Protein AF-A0AAV4MLT8-F1 (afdb_monomer_lite)

Sequence (215 aa):
MECMDSMKSAIKLEQLGEPMSEGTVEEHRIDLCRCLYKLHFQLLLLLESYVKLLSLLTVRVQQMHIVDLSQDITSVKNEVIRAVEDTESDRLSPSEQPDVSSLSQQEAETILLELVNTRKWGKAIRHLHCYRAMFPGSIFGNSEEDDIDVILGIFAKHLCENRTGYFMMSQEEHDIANICRQLMDISLQLSSVLHNLEHSQQERSHDSSFRRSEC

pLDDT: mean 80.22, std 13.41, range [39.69, 95.69]

Foldseek 3Di:
DVLVVVLVVVVVCVVVVNDDDPVVNVVSVVVVVVVVVVVVVVVVVVVVVVVVVVVVVVVVLVVLVADECQVVLLVLLVLLVVLLVVLVVCVVDPDDQDPPPPDDPVRLLVVLLVCLVVSVNNVSLSSLVVSCVVDPPDLSDHDSVCNSVSSSVSVVCVVPVPDDRYDYDNDDPPPVVVVVVVVVVVVVVVVVVVVVVVVVVVVVSVVVVVVVVVD

InterPro domains:
  IPR045842 Protein furry, C-terminal [PF19421] (21-197)

Secondary structure (DSSP, 8-state):
-HHHHHHHHHHHHHHTT----HHHHHHHHHHHHHHHHHHHHHHHHHHHHHHHHHHHHHHHHHHTT-EE-HHHHHHHHHHHHHHHHHHHHHTTS-------TT--HHHHHHHHHHHHHTT-HHHHHHHHHHHHHHSTTSTT-SSGGGHHHHHHHHHHHHHHSS-S-EE--------HHHHHHHHHHHHHHHHHHHHHHHHHHHHHHHHHHHHHTT-

Organism: Caerostris extrusa (NCBI:txid172846)

Radius of gyration: 32.82 Å; chains: 1; bounding box: 76×53×80 Å

Structure (mmCIF, N/CA/C/O backbone):
data_AF-A0AAV4MLT8-F1
#
_entry.id   AF-A0AAV4MLT8-F1
#
loop_
_atom_site.group_PDB
_atom_site.id
_atom_site.type_symbol
_atom_site.label_atom_id
_atom_site.label_alt_id
_atom_site.label_comp_id
_atom_site.label_asym_id
_atom_site.label_entity_id
_atom_site.label_seq_id
_atom_site.pdbx_PDB_ins_code
_atom_site.Cartn_x
_atom_site.Cartn_y
_atom_site.Cartn_z
_atom_site.occupancy
_atom_site.B_iso_or_equiv
_atom_site.auth_seq_id
_atom_site.auth_comp_id
_atom_site.auth_asym_id
_atom_site.auth_atom_id
_atom_site.pdbx_PDB_model_num
ATOM 1 N N . MET A 1 1 ? -15.484 -4.065 36.243 1.00 56.09 1 MET A N 1
ATOM 2 C CA . MET A 1 1 ? -15.743 -5.518 36.167 1.00 56.09 1 MET A CA 1
ATOM 3 C C . MET A 1 1 ? -16.346 -5.989 37.486 1.00 56.09 1 MET A C 1
ATOM 5 O O . MET A 1 1 ? -17.450 -6.505 37.452 1.00 56.09 1 MET A O 1
ATOM 9 N N . GLU A 1 2 ? -15.754 -5.600 38.623 1.00 64.75 2 GLU A N 1
ATOM 10 C CA . GLU A 1 2 ? -16.250 -5.877 39.987 1.00 64.75 2 GLU A CA 1
ATOM 11 C C . GLU A 1 2 ? -17.753 -5.620 40.227 1.00 64.75 2 GLU A C 1
ATOM 13 O O . GLU A 1 2 ? -18.426 -6.507 40.730 1.00 64.75 2 GLU A O 1
ATOM 18 N N . CYS A 1 3 ? -18.339 -4.486 39.813 1.00 62.91 3 CYS A N 1
ATOM 19 C CA . CYS A 1 3 ? -19.777 -4.230 40.051 1.00 62.91 3 CYS A CA 1
ATOM 20 C C . CYS A 1 3 ? -20.713 -5.241 39.362 1.00 62.91 3 CYS A C 1
ATOM 22 O O . CYS A 1 3 ? -21.780 -5.566 39.879 1.00 62.91 3 CYS A O 1
ATOM 24 N N . MET A 1 4 ? -20.310 -5.754 38.197 1.00 67.44 4 MET A N 1
ATOM 25 C CA . MET A 1 4 ? -21.071 -6.765 37.463 1.00 67.44 4 MET A CA 1
ATOM 26 C C . MET A 1 4 ? -20.921 -8.144 38.120 1.00 67.44 4 MET A C 1
ATOM 28 O O . MET A 1 4 ? -21.877 -8.918 38.154 1.00 67.44 4 MET A O 1
ATOM 32 N N . ASP A 1 5 ? -19.750 -8.430 38.690 1.00 73.88 5 ASP A N 1
ATOM 33 C CA . ASP A 1 5 ? -19.485 -9.664 39.433 1.00 73.88 5 ASP A CA 1
ATOM 34 C C . ASP A 1 5 ? -20.218 -9.680 40.785 1.00 73.88 5 ASP A C 1
ATOM 36 O O . ASP A 1 5 ? -20.765 -10.716 41.175 1.00 73.88 5 ASP A O 1
ATOM 40 N N . SER A 1 6 ? -20.343 -8.527 41.450 1.00 73.38 6 SER A N 1
ATOM 41 C CA . SER A 1 6 ? -21.153 -8.373 42.666 1.00 73.38 6 SER A CA 1
ATOM 42 C C . SER A 1 6 ? -22.649 -8.558 42.393 1.00 73.38 6 SER A C 1
ATOM 44 O O . SER A 1 6 ? -23.310 -9.286 43.130 1.00 73.38 6 SER A O 1
ATOM 46 N N . MET A 1 7 ? -23.185 -8.003 41.295 1.00 69.31 7 MET A N 1
ATOM 47 C CA . MET A 1 7 ? -24.581 -8.253 40.897 1.00 69.31 7 MET A CA 1
ATOM 48 C C . MET A 1 7 ? -24.833 -9.718 40.529 1.00 69.31 7 MET A C 1
ATOM 50 O O . MET A 1 7 ? -25.829 -10.293 40.961 1.00 69.31 7 MET A O 1
ATOM 54 N N . LYS A 1 8 ? -23.925 -10.352 39.776 1.00 72.50 8 LYS A N 1
ATOM 55 C CA . LYS A 1 8 ? -24.028 -11.788 39.464 1.00 72.50 8 LYS A CA 1
ATOM 56 C C . LYS A 1 8 ? -24.004 -12.645 40.726 1.00 72.50 8 LYS A C 1
ATOM 58 O O . LYS A 1 8 ? -24.731 -13.630 40.797 1.00 72.50 8 LYS A O 1
ATOM 63 N N . SER A 1 9 ? -23.192 -12.270 41.712 1.00 75.19 9 SER A N 1
ATOM 64 C CA . SER A 1 9 ? -23.119 -12.971 42.997 1.00 75.19 9 SER A CA 1
ATOM 65 C C . SER A 1 9 ? -24.400 -12.787 43.815 1.00 75.19 9 SER A C 1
ATOM 67 O O . SER A 1 9 ? -24.911 -13.768 44.349 1.00 75.19 9 SER A O 1
ATOM 69 N N . ALA A 1 10 ? -24.970 -11.576 43.836 1.00 70.00 10 ALA A N 1
ATOM 70 C CA . ALA A 1 10 ? -26.239 -11.283 44.505 1.00 70.00 10 ALA A CA 1
ATOM 71 C C . ALA A 1 10 ? -27.419 -12.068 43.900 1.00 70.00 10 ALA A C 1
ATOM 73 O O . ALA A 1 10 ? -28.157 -12.721 44.632 1.00 70.00 10 ALA A O 1
ATOM 74 N N . ILE A 1 11 ? -27.534 -12.100 42.565 1.00 70.38 11 ILE A N 1
ATOM 75 C CA . ILE A 1 11 ? -28.564 -12.883 41.853 1.00 70.38 11 ILE A CA 1
ATOM 76 C C . ILE A 1 11 ? -28.430 -14.384 42.168 1.00 70.38 11 ILE A C 1
ATOM 78 O O . ILE A 1 11 ? -29.420 -15.097 42.311 1.00 70.38 11 ILE A O 1
ATOM 82 N N . LYS A 1 12 ? -27.197 -14.884 42.303 1.00 75.62 12 LYS A N 1
ATOM 83 C CA . LYS A 1 12 ? -26.923 -16.299 42.591 1.00 75.62 12 LYS A CA 1
ATOM 84 C C . LYS A 1 12 ? -27.280 -16.695 44.031 1.00 75.62 12 LYS A C 1
ATOM 86 O O . LYS A 1 12 ? -27.716 -17.821 44.247 1.00 75.62 12 LYS A O 1
ATOM 91 N N . LEU A 1 13 ? -27.104 -15.785 44.992 1.00 71.19 13 LEU A N 1
ATOM 92 C CA . LEU A 1 13 ? -27.500 -15.966 46.397 1.00 71.19 13 LEU A CA 1
ATOM 93 C C . LEU A 1 13 ? -29.025 -15.968 46.560 1.00 71.19 13 LEU A C 1
ATOM 95 O O . LEU A 1 13 ? -29.569 -16.824 47.255 1.00 71.19 13 LEU A O 1
ATOM 99 N N . GLU A 1 14 ? -29.720 -15.088 45.839 1.00 66.94 14 GLU A N 1
ATOM 100 C CA . GLU A 1 14 ? -31.186 -15.054 45.801 1.00 66.94 14 GLU A CA 1
ATOM 101 C C . GLU A 1 14 ? -31.770 -16.361 45.224 1.00 66.94 14 GLU A C 1
ATOM 103 O O . GLU A 1 14 ? -32.703 -16.939 45.781 1.00 66.94 14 GLU A O 1
ATOM 108 N N . GLN A 1 15 ? -31.149 -16.917 44.174 1.00 69.38 15 GLN A N 1
ATOM 109 C CA . GLN A 1 15 ? -31.514 -18.227 43.607 1.00 69.38 15 GLN A CA 1
ATOM 110 C C . GLN A 1 15 ? -31.294 -19.413 44.566 1.00 69.38 15 GLN A C 1
ATOM 112 O O . GLN A 1 15 ? -31.924 -20.461 44.400 1.00 69.38 15 GLN A O 1
ATOM 117 N N . LEU A 1 16 ? -30.413 -19.271 45.562 1.00 76.38 16 LEU A N 1
ATOM 118 C CA . LEU A 1 16 ? -30.153 -20.279 46.598 1.00 76.38 16 LEU A CA 1
ATOM 119 C C . LEU A 1 16 ? -31.149 -20.201 47.771 1.00 76.38 16 LEU A C 1
ATOM 121 O O . LEU A 1 16 ? -31.109 -21.059 48.652 1.00 76.38 16 LEU A O 1
ATOM 125 N N . GLY A 1 17 ? -32.077 -19.236 47.757 1.00 61.53 17 GLY A N 1
ATOM 126 C CA . GLY A 1 17 ? -33.106 -19.068 48.786 1.00 61.53 17 GLY A CA 1
ATOM 127 C C . GLY A 1 17 ? -32.619 -18.351 50.047 1.00 61.53 17 GLY A C 1
ATOM 128 O O . GLY A 1 17 ? -33.328 -18.353 51.053 1.00 61.53 17 GLY A O 1
ATOM 129 N N . GLU A 1 18 ? -31.432 -17.739 50.013 1.00 66.94 18 GLU A N 1
ATOM 130 C CA . GLU A 1 18 ? -30.976 -16.867 51.093 1.00 66.94 18 GLU A CA 1
ATOM 131 C C . GLU A 1 18 ? -31.646 -15.491 50.957 1.00 66.94 18 GLU A C 1
ATOM 133 O O . GLU A 1 18 ? -31.520 -14.852 49.908 1.00 66.94 18 GLU A O 1
ATOM 138 N N . PRO A 1 19 ? -32.369 -15.006 51.986 1.00 56.16 19 PRO A N 1
ATOM 139 C CA . PRO A 1 19 ? -33.022 -13.709 51.921 1.00 56.16 19 PRO A CA 1
ATOM 140 C C . PRO A 1 19 ? -31.958 -12.610 51.941 1.00 56.16 19 PRO A C 1
ATOM 142 O O . PRO A 1 19 ? -31.381 -12.281 52.979 1.00 56.16 19 PRO A O 1
ATOM 145 N N . MET A 1 20 ? -31.695 -12.036 50.771 1.00 59.44 20 MET A N 1
ATOM 146 C CA . MET A 1 20 ? -30.954 -10.789 50.653 1.00 59.44 20 MET A CA 1
ATOM 147 C C . MET A 1 20 ? -31.873 -9.630 51.039 1.00 59.44 20 MET A C 1
ATOM 149 O O . MET A 1 20 ? -33.052 -9.610 50.694 1.00 59.44 20 MET A O 1
ATOM 153 N N . SER A 1 21 ? -31.339 -8.657 51.774 1.00 66.31 21 SER A N 1
ATOM 154 C CA . SER A 1 21 ? -32.078 -7.428 52.069 1.00 66.31 21 SER A CA 1
ATOM 155 C C . SER A 1 21 ? -32.341 -6.680 50.758 1.00 66.31 21 SER A C 1
ATOM 157 O O . SER A 1 21 ? -31.394 -6.413 50.023 1.00 66.31 21 SER A O 1
ATOM 159 N N . GLU A 1 22 ? -33.590 -6.304 50.460 1.00 63.97 22 GLU A N 1
ATOM 160 C CA . GLU A 1 22 ? -33.936 -5.532 49.247 1.00 63.97 22 GLU A CA 1
ATOM 161 C C . GLU A 1 22 ? -33.033 -4.296 49.062 1.00 63.97 22 GLU A C 1
ATOM 163 O O . GLU A 1 22 ? -32.646 -3.963 47.940 1.00 63.97 22 GLU A O 1
ATOM 168 N N . GLY A 1 23 ? -32.605 -3.675 50.169 1.00 69.12 23 GLY A N 1
ATOM 169 C CA . GLY A 1 23 ? -31.709 -2.519 50.152 1.00 69.12 23 GLY A CA 1
ATOM 170 C C . GLY A 1 23 ? -30.311 -2.799 49.588 1.00 69.12 23 GLY A C 1
ATOM 171 O O . GLY A 1 23 ? -29.736 -1.917 48.954 1.00 69.12 23 GLY A O 1
ATOM 172 N N . THR A 1 24 ? -29.762 -4.010 49.750 1.00 72.38 24 THR A N 1
ATOM 173 C CA . THR A 1 24 ? -28.434 -4.329 49.197 1.00 72.38 24 THR A CA 1
ATOM 174 C C . THR A 1 24 ? -28.506 -4.541 47.691 1.00 72.38 24 THR A C 1
ATOM 176 O O . THR A 1 24 ? -27.631 -4.075 46.968 1.00 72.38 24 THR A O 1
ATOM 179 N N . VAL A 1 25 ? -29.551 -5.190 47.174 1.00 71.31 25 VAL A N 1
ATOM 180 C CA . VAL A 1 25 ? -29.725 -5.393 45.723 1.00 71.31 25 VAL A CA 1
ATOM 181 C C . VAL A 1 25 ? -29.915 -4.057 45.001 1.00 71.31 25 VAL A C 1
ATOM 183 O O . VAL A 1 25 ? -29.334 -3.837 43.934 1.00 71.31 25 VAL A O 1
ATOM 186 N N . GLU A 1 26 ? -30.681 -3.138 45.590 1.00 75.06 26 GLU A N 1
ATOM 187 C CA . GLU A 1 26 ? -30.892 -1.801 45.032 1.00 75.06 26 GLU A CA 1
ATOM 188 C C . GLU A 1 26 ? -29.598 -0.970 44.987 1.00 75.06 26 GLU A C 1
ATOM 190 O O . GLU A 1 26 ? -29.311 -0.330 43.971 1.00 75.06 26 GLU A O 1
ATOM 195 N N . GLU A 1 27 ? -28.752 -1.065 46.015 1.00 76.44 27 GLU A N 1
ATOM 196 C CA . GLU A 1 27 ? -27.433 -0.420 46.049 1.00 76.44 27 GLU A CA 1
ATOM 197 C C . GLU A 1 27 ? -26.513 -0.919 44.917 1.00 76.44 27 GLU A C 1
ATOM 199 O O . GLU A 1 27 ? -25.956 -0.116 44.161 1.00 76.44 27 GLU A O 1
ATOM 204 N N . HIS A 1 28 ? -26.449 -2.238 44.699 1.00 75.81 28 HIS A N 1
ATOM 205 C CA . HIS A 1 28 ? -25.663 -2.826 43.605 1.00 75.81 28 HIS A CA 1
ATOM 206 C C . HIS A 1 28 ? -26.162 -2.395 42.216 1.00 75.81 28 HIS A C 1
ATOM 208 O O . HIS A 1 28 ? -25.355 -2.146 41.313 1.00 75.81 28 HIS A O 1
ATOM 214 N N . ARG A 1 29 ? -27.485 -2.271 42.029 1.00 74.25 29 ARG A N 1
ATOM 215 C CA . ARG A 1 29 ? -28.075 -1.774 40.772 1.00 74.25 29 ARG A CA 1
ATOM 216 C C . ARG A 1 29 ? -27.690 -0.321 40.511 1.00 74.25 29 ARG A C 1
ATOM 218 O O . ARG A 1 29 ? -27.338 0.025 39.382 1.00 74.25 29 ARG A O 1
ATOM 225 N N . ILE A 1 30 ? -27.728 0.524 41.541 1.00 79.31 30 ILE A N 1
ATOM 226 C CA . ILE A 1 30 ? -27.329 1.933 41.442 1.00 79.31 30 ILE A CA 1
ATOM 227 C C . ILE A 1 30 ? -25.845 2.048 41.072 1.00 79.31 30 ILE A C 1
ATOM 229 O O . ILE A 1 30 ? -25.487 2.865 40.218 1.00 79.31 30 ILE A O 1
ATOM 233 N N . ASP A 1 31 ? -24.983 1.213 41.649 1.00 78.56 31 ASP A N 1
ATOM 234 C CA . ASP A 1 31 ? -23.554 1.219 41.333 1.00 78.56 31 ASP A CA 1
ATOM 235 C C . ASP A 1 31 ? -23.255 0.743 39.909 1.00 78.56 31 ASP A C 1
ATOM 237 O O . ASP A 1 31 ? -22.451 1.376 39.214 1.00 78.56 31 ASP A O 1
ATOM 241 N N . LEU A 1 32 ? -23.963 -0.277 39.409 1.00 75.81 32 LEU A N 1
ATOM 242 C CA . LEU A 1 32 ? -23.880 -0.654 37.996 1.00 75.81 32 LEU A CA 1
ATOM 243 C C . LEU A 1 32 ? -24.302 0.509 37.086 1.00 75.81 32 LEU A C 1
ATOM 245 O O . LEU A 1 32 ? -23.583 0.835 36.138 1.00 75.81 32 LEU A O 1
ATOM 249 N N . CYS A 1 33 ? -25.419 1.176 37.390 1.00 79.50 33 CYS A N 1
ATOM 250 C CA . CYS A 1 33 ? -25.879 2.346 36.639 1.00 79.50 33 CYS A CA 1
ATOM 251 C C . CYS A 1 33 ? -24.833 3.474 36.632 1.00 79.50 33 CYS A C 1
ATOM 253 O O . CYS A 1 33 ? -24.565 4.063 35.582 1.00 79.50 33 CYS A O 1
ATOM 255 N N . ARG A 1 34 ? -24.179 3.746 37.772 1.00 79.50 34 ARG A N 1
ATOM 256 C CA . ARG A 1 34 ? -23.077 4.723 37.862 1.00 79.50 34 ARG A CA 1
ATOM 257 C C . ARG A 1 34 ? -21.880 4.312 37.005 1.00 79.50 34 ARG A C 1
ATOM 259 O O . ARG A 1 34 ? -21.292 5.168 36.342 1.00 79.50 34 ARG A O 1
ATOM 266 N N . CYS A 1 35 ? -21.514 3.031 36.999 1.00 79.62 35 CYS A N 1
ATOM 267 C CA . CYS A 1 35 ? -20.434 2.509 36.160 1.00 79.62 35 CYS A CA 1
ATOM 268 C C . CYS A 1 35 ? -20.752 2.628 34.666 1.00 79.62 35 CYS A C 1
ATOM 270 O O . CYS A 1 35 ? -19.906 3.101 33.908 1.00 79.62 35 CYS A O 1
ATOM 272 N N . LEU A 1 36 ? -21.967 2.260 34.250 1.00 77.38 36 LEU A N 1
ATOM 273 C CA . LEU A 1 36 ? -22.417 2.378 32.862 1.00 77.38 36 LEU A CA 1
ATOM 274 C C . LEU A 1 36 ? -22.447 3.838 32.402 1.00 77.38 36 LEU A C 1
ATOM 276 O O . LEU A 1 36 ? -21.961 4.145 31.316 1.00 77.38 36 LEU A O 1
ATOM 280 N N . TYR A 1 37 ? -22.934 4.749 33.248 1.00 83.31 37 TYR A N 1
ATOM 281 C CA . TYR A 1 37 ? -22.910 6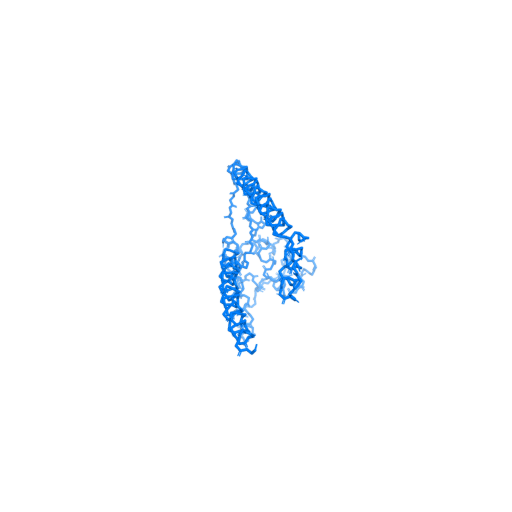.182 32.958 1.00 83.31 37 TYR A CA 1
ATOM 282 C C . TYR A 1 37 ? -21.479 6.710 32.787 1.00 83.31 37 TYR A C 1
ATOM 284 O O . TYR A 1 37 ? -21.191 7.409 31.815 1.00 83.31 37 TYR A O 1
ATOM 292 N N . LYS A 1 38 ? -20.555 6.342 33.689 1.00 81.12 38 LYS A N 1
ATOM 293 C CA . LYS A 1 38 ? -19.136 6.720 33.573 1.00 81.12 38 LYS A CA 1
ATOM 294 C C . LYS A 1 38 ? -18.514 6.192 32.281 1.00 81.12 38 LYS A C 1
ATOM 296 O O . LYS A 1 38 ? -17.830 6.952 31.604 1.00 81.12 38 LYS A O 1
ATOM 301 N N . LEU A 1 39 ? -18.778 4.933 31.923 1.00 85.62 39 LEU A N 1
ATOM 302 C CA . LEU A 1 39 ? -18.284 4.333 30.682 1.00 85.62 39 LEU A CA 1
ATOM 303 C C . LEU A 1 39 ? -18.845 5.050 29.449 1.00 85.62 39 LEU A C 1
ATOM 305 O O . LEU A 1 39 ? -18.095 5.386 28.538 1.00 85.62 39 LEU A O 1
ATOM 309 N N . HIS A 1 40 ? -20.150 5.327 29.433 1.00 83.38 40 HIS A N 1
ATOM 310 C CA . HIS A 1 40 ? -20.790 6.064 28.347 1.00 83.38 40 HIS A CA 1
ATOM 311 C C . HIS A 1 40 ? -20.190 7.467 28.188 1.00 83.38 40 HIS A C 1
ATOM 313 O O . HIS A 1 40 ? -19.857 7.881 27.080 1.00 83.38 40 HIS A O 1
ATOM 319 N N . PHE A 1 41 ? -19.977 8.175 29.298 1.00 89.56 41 PHE A N 1
ATOM 320 C CA . PHE A 1 41 ? -19.337 9.486 29.285 1.00 89.56 41 PHE A CA 1
ATOM 321 C C . PHE A 1 41 ? -17.880 9.420 28.798 1.00 89.56 41 PHE A C 1
ATOM 323 O O . PHE A 1 41 ? -17.461 10.248 27.993 1.00 89.56 41 PHE A O 1
ATOM 330 N N . GLN A 1 42 ? -17.115 8.408 29.219 1.00 90.75 42 GLN A N 1
ATOM 331 C CA . GLN A 1 42 ? -15.759 8.169 28.710 1.00 90.75 42 GLN A CA 1
ATOM 332 C C . GLN A 1 42 ? -15.753 7.890 27.201 1.00 90.75 42 GLN A C 1
ATOM 334 O O . GLN A 1 42 ? -14.896 8.416 26.492 1.00 90.75 42 GLN A O 1
ATOM 339 N N . LEU A 1 43 ? -16.720 7.118 26.697 1.00 89.94 43 LEU A N 1
ATOM 340 C CA . LEU A 1 43 ? -16.875 6.859 25.266 1.00 89.94 43 LEU A CA 1
ATOM 341 C C . LEU A 1 43 ? -17.215 8.140 24.492 1.00 89.94 43 LEU A C 1
ATOM 343 O O . LEU A 1 43 ? -16.638 8.378 23.434 1.00 89.94 43 LEU A O 1
ATOM 347 N N . LEU A 1 44 ? -18.098 8.987 25.027 1.00 88.50 44 LEU A N 1
ATOM 348 C CA . LEU A 1 44 ? -18.411 10.293 24.438 1.00 88.50 44 LEU A CA 1
ATOM 349 C C . LEU A 1 44 ? -17.162 11.176 24.328 1.00 88.50 44 LEU A C 1
ATOM 351 O O . LEU A 1 44 ? -16.889 11.709 23.254 1.00 88.50 44 LEU A O 1
ATOM 355 N N . LEU A 1 45 ? -16.371 11.279 25.402 1.00 91.69 45 LEU A N 1
ATOM 356 C CA . LEU A 1 45 ? -15.115 12.038 25.391 1.00 91.69 45 LEU A CA 1
ATOM 357 C C . LEU A 1 45 ? -14.104 11.471 24.386 1.00 91.69 45 LEU A C 1
ATOM 359 O O . LEU A 1 45 ? -13.419 12.232 23.700 1.00 91.69 45 LEU A O 1
ATOM 363 N N . LEU A 1 46 ? -14.022 10.143 24.272 1.00 91.44 46 LEU A N 1
ATOM 364 C CA . LEU A 1 46 ? -13.157 9.483 23.299 1.00 91.44 46 LEU A CA 1
ATOM 365 C C . LEU A 1 46 ? -13.582 9.822 21.866 1.00 91.44 46 LEU A C 1
ATOM 367 O O . LEU A 1 46 ? -12.739 10.229 21.066 1.00 91.44 46 LEU A O 1
ATOM 371 N N . LEU A 1 47 ? -14.876 9.721 21.555 1.00 88.44 47 LEU A N 1
ATOM 372 C CA . LEU A 1 47 ? -15.414 10.073 20.240 1.00 88.44 47 LEU A CA 1
ATOM 373 C C . LEU A 1 47 ? -15.186 11.553 19.915 1.00 88.44 47 LEU A C 1
ATOM 375 O O . LEU A 1 47 ? -14.748 11.878 18.813 1.00 88.44 47 LEU A O 1
ATOM 379 N N . GLU A 1 48 ? -15.398 12.452 20.878 1.00 91.00 48 GLU A N 1
ATOM 380 C CA . GLU A 1 48 ? -15.116 13.878 20.700 1.00 91.00 48 GLU A CA 1
ATOM 381 C C . GLU A 1 48 ? -13.624 14.127 20.418 1.00 91.00 48 GLU A C 1
ATOM 383 O O . GLU A 1 48 ? -13.272 14.899 19.522 1.00 91.00 48 GLU A O 1
ATOM 388 N N . SER A 1 49 ? -12.731 13.444 21.143 1.00 93.38 49 SER A N 1
ATOM 389 C CA . SER A 1 49 ? -11.283 13.538 20.918 1.00 93.38 49 SER A CA 1
ATOM 390 C C . SER A 1 49 ? -10.874 13.008 19.540 1.00 93.38 49 SER A C 1
ATOM 392 O O . SER A 1 49 ? -10.047 13.624 18.867 1.00 93.38 49 SER A O 1
ATOM 394 N N . TYR A 1 50 ? -11.507 11.924 19.083 1.00 92.06 50 TYR A N 1
ATOM 395 C CA . TYR A 1 50 ? -11.280 11.340 17.766 1.00 92.06 50 TYR A CA 1
ATOM 396 C C . TYR A 1 50 ? -11.708 12.296 16.649 1.00 92.06 50 TYR A C 1
ATOM 398 O O . TYR A 1 50 ? -10.941 12.542 15.720 1.00 92.06 50 TYR A O 1
ATOM 406 N N . VAL A 1 51 ? -12.887 12.914 16.773 1.00 92.44 51 VAL A N 1
ATOM 407 C CA . VAL A 1 51 ? -13.365 13.922 15.813 1.00 92.44 51 VAL A CA 1
ATOM 408 C C . VAL A 1 51 ? -12.422 15.129 15.764 1.00 92.44 51 VAL A C 1
ATOM 410 O O . VAL A 1 51 ? -12.086 15.600 14.676 1.00 92.44 51 VAL A O 1
ATOM 413 N N . LYS A 1 52 ? -11.937 15.611 16.918 1.00 92.69 52 LYS A N 1
ATOM 414 C CA . LYS A 1 52 ? -10.945 16.703 16.975 1.00 92.69 52 LYS A CA 1
ATOM 415 C C . LYS A 1 52 ? -9.636 16.322 16.285 1.00 92.69 52 LYS A C 1
ATOM 417 O O . LYS A 1 52 ? -9.107 17.121 15.515 1.00 92.69 52 LYS A O 1
ATOM 422 N N . LEU A 1 53 ? -9.130 15.112 16.529 1.00 93.31 53 LEU A N 1
ATOM 423 C CA . LEU A 1 53 ? -7.926 14.600 15.873 1.00 93.31 53 LEU A CA 1
ATOM 424 C C . LEU A 1 53 ? -8.111 14.528 14.354 1.00 93.31 53 LEU A C 1
ATOM 426 O O . LEU A 1 53 ? -7.252 15.008 13.616 1.00 93.31 53 LEU A O 1
ATOM 430 N N . LEU A 1 54 ? -9.241 13.982 13.899 1.00 91.06 54 LEU A N 1
ATOM 431 C CA . LEU A 1 54 ? -9.563 13.882 12.480 1.00 91.06 54 LEU A CA 1
ATOM 432 C C . LEU A 1 54 ? -9.614 15.271 11.838 1.00 91.06 54 LEU A C 1
ATOM 434 O O . LEU A 1 54 ? -8.967 15.494 10.822 1.00 91.06 54 LEU A O 1
ATOM 438 N N . SER A 1 55 ? -10.289 16.233 12.475 1.00 90.25 55 SER A N 1
ATOM 439 C CA . SER A 1 55 ? -10.348 17.615 11.993 1.00 90.25 55 SER A CA 1
ATOM 440 C C . SER A 1 55 ? -8.963 18.259 11.889 1.00 90.25 55 SER A C 1
ATOM 442 O O . SER A 1 55 ? -8.682 18.931 10.896 1.00 90.25 55 SER A O 1
ATOM 444 N N . LEU A 1 56 ? -8.095 18.069 12.890 1.00 91.06 56 LEU A N 1
ATOM 445 C CA . LEU A 1 56 ? -6.722 18.579 12.853 1.00 91.06 56 LEU A CA 1
ATOM 446 C C . LEU A 1 56 ? -5.934 17.950 11.702 1.00 91.06 56 LEU A C 1
ATOM 448 O O . LEU A 1 56 ? -5.239 18.659 10.974 1.00 91.06 56 LEU A O 1
ATOM 452 N N . LEU A 1 57 ? -6.064 16.636 11.518 1.00 88.38 57 LEU A N 1
ATOM 453 C CA . LEU A 1 57 ? -5.390 15.902 10.455 1.00 88.38 57 LEU A CA 1
ATOM 454 C C . LEU A 1 57 ? -5.873 16.363 9.076 1.00 88.38 57 LEU A C 1
ATOM 456 O O . LEU A 1 57 ? -5.044 16.680 8.229 1.00 88.38 57 LEU A O 1
ATOM 460 N N . THR A 1 58 ? -7.184 16.507 8.866 1.00 85.06 58 THR A N 1
ATOM 461 C CA . THR A 1 58 ? -7.754 17.001 7.604 1.00 85.06 58 THR A CA 1
ATOM 462 C C . THR A 1 58 ? -7.232 18.394 7.250 1.00 85.06 58 THR A C 1
ATOM 464 O O . THR A 1 58 ? -6.778 18.606 6.126 1.00 85.06 58 THR A O 1
ATOM 467 N N . VAL A 1 59 ? -7.226 19.332 8.205 1.00 86.56 59 VAL A N 1
ATOM 468 C CA . VAL A 1 59 ? -6.699 20.691 7.974 1.00 86.56 59 VAL A CA 1
ATOM 469 C C . VAL A 1 59 ? -5.206 20.652 7.636 1.00 86.56 59 VAL A C 1
ATOM 471 O O . VAL A 1 59 ? -4.753 21.358 6.735 1.00 86.56 59 VAL A O 1
ATOM 474 N N . ARG A 1 60 ? -4.425 19.807 8.320 1.00 81.00 60 ARG A N 1
ATOM 475 C CA . ARG A 1 60 ? -2.987 19.654 8.050 1.00 81.00 60 ARG A CA 1
ATOM 476 C C . ARG A 1 60 ? -2.701 19.032 6.684 1.00 81.00 60 ARG A C 1
ATOM 478 O O . ARG A 1 60 ? -1.830 19.533 5.979 1.00 81.00 60 ARG A O 1
ATOM 485 N N . VAL A 1 61 ? -3.444 17.998 6.294 1.00 80.44 61 VAL A N 1
ATOM 486 C CA . VAL A 1 61 ? -3.337 17.357 4.972 1.00 80.44 61 VAL A CA 1
ATOM 487 C C . VAL A 1 61 ? -3.637 18.364 3.858 1.00 80.44 61 VAL A C 1
ATOM 489 O O . VAL A 1 61 ? -2.873 18.451 2.898 1.00 80.44 61 VAL A O 1
ATOM 492 N N . GLN A 1 62 ? -4.681 19.188 4.018 1.00 76.56 62 GLN A N 1
ATOM 493 C CA . GLN A 1 62 ? -5.021 20.248 3.060 1.00 76.56 62 GLN A CA 1
ATOM 494 C C . GLN A 1 62 ? -3.908 21.298 2.919 1.00 76.56 62 GLN A C 1
ATOM 496 O O . GLN A 1 62 ? -3.626 21.746 1.812 1.00 76.56 62 GLN A O 1
ATOM 501 N N . GLN A 1 63 ? -3.239 21.670 4.015 1.00 79.06 63 GLN A N 1
ATOM 502 C CA . GLN A 1 63 ? -2.104 22.603 3.975 1.00 79.06 63 GLN A CA 1
ATOM 503 C C . GLN A 1 63 ? -0.866 22.012 3.287 1.00 79.06 63 GLN A C 1
ATOM 505 O O . GLN A 1 63 ? -0.107 22.739 2.648 1.00 79.06 63 GLN A O 1
ATOM 510 N N . MET A 1 64 ? -0.646 20.704 3.433 1.00 74.75 64 MET A N 1
ATOM 511 C CA . MET A 1 64 ? 0.532 20.015 2.904 1.00 74.75 64 MET A CA 1
ATOM 512 C C . MET A 1 64 ? 0.401 19.602 1.429 1.00 74.75 64 MET A C 1
ATOM 514 O O . MET A 1 64 ? 1.355 19.042 0.898 1.00 74.75 64 MET A O 1
ATOM 518 N N . HIS A 1 65 ? -0.730 19.889 0.765 1.00 74.88 65 HIS A N 1
ATOM 519 C CA . HIS A 1 65 ? -1.021 19.466 -0.616 1.00 74.88 65 HIS A CA 1
ATOM 520 C C . HIS A 1 65 ? -0.676 17.988 -0.863 1.00 74.88 65 HIS A C 1
ATOM 522 O O . HIS A 1 65 ? -0.113 17.646 -1.902 1.00 74.88 65 HIS A O 1
ATOM 528 N N . ILE A 1 66 ? -0.971 17.122 0.114 1.00 83.50 66 ILE A N 1
ATOM 529 C CA . ILE A 1 66 ? -0.631 15.705 -0.001 1.00 83.50 66 ILE A CA 1
ATOM 530 C C . ILE A 1 66 ? -1.498 15.086 -1.096 1.00 83.50 66 ILE A C 1
ATOM 532 O O . ILE A 1 66 ? -2.725 15.137 -1.014 1.00 83.50 66 ILE A O 1
ATOM 536 N N . VAL A 1 67 ? -0.864 14.508 -2.110 1.00 84.88 67 VAL A N 1
ATOM 537 C CA . VAL A 1 67 ? -1.527 13.752 -3.170 1.00 84.88 67 VAL A CA 1
ATOM 538 C C . VAL A 1 67 ? -1.472 12.278 -2.798 1.00 84.88 67 VAL A C 1
ATOM 540 O O . VAL A 1 67 ? -0.392 11.701 -2.656 1.00 84.88 67 VAL A O 1
ATOM 543 N N . ASP A 1 68 ? -2.646 11.683 -2.620 1.00 86.00 68 ASP A N 1
ATOM 544 C CA . ASP A 1 68 ? -2.782 10.246 -2.429 1.00 86.00 68 ASP A CA 1
ATOM 545 C C . ASP A 1 68 ? -2.671 9.537 -3.784 1.00 86.00 68 ASP A C 1
ATOM 547 O O . ASP A 1 68 ? -3.512 9.717 -4.662 1.00 86.00 68 ASP A O 1
ATOM 551 N N . LEU A 1 69 ? -1.610 8.751 -3.945 1.00 88.06 69 LEU A N 1
ATOM 552 C CA . LEU A 1 69 ? -1.323 7.918 -5.112 1.00 88.06 69 LEU A CA 1
ATOM 553 C C . LEU A 1 69 ? -1.447 6.423 -4.770 1.00 88.06 69 LEU A C 1
ATOM 555 O O . LEU A 1 69 ? -0.958 5.568 -5.508 1.00 88.06 69 LEU A O 1
ATOM 559 N N . SER A 1 70 ? -2.088 6.083 -3.645 1.00 88.62 70 SER A N 1
ATOM 560 C CA . SER A 1 70 ? -2.262 4.696 -3.188 1.00 88.62 70 SER A CA 1
ATOM 561 C C . SER A 1 70 ? -3.037 3.848 -4.197 1.00 88.62 70 SER A C 1
ATOM 563 O O . SER A 1 70 ? -2.701 2.686 -4.425 1.00 88.62 70 SER A O 1
ATOM 565 N N . GLN A 1 71 ? -4.046 4.423 -4.856 1.00 87.00 71 GLN A N 1
ATOM 566 C CA . GLN A 1 71 ? -4.784 3.718 -5.905 1.00 87.00 71 GLN A CA 1
ATOM 567 C C . GLN A 1 71 ? -3.909 3.478 -7.143 1.00 87.00 71 GLN A C 1
ATOM 569 O O . GLN A 1 71 ? -3.883 2.367 -7.673 1.00 87.00 71 GLN A O 1
ATOM 574 N N . ASP A 1 72 ? -3.150 4.491 -7.567 1.00 88.62 72 ASP A N 1
ATOM 575 C CA . ASP A 1 72 ? -2.278 4.403 -8.739 1.00 88.62 72 ASP A CA 1
ATOM 576 C C . ASP A 1 72 ? -1.174 3.363 -8.534 1.00 88.62 72 ASP A C 1
ATOM 578 O O . ASP A 1 72 ? -0.966 2.507 -9.396 1.00 88.62 72 ASP A O 1
ATOM 582 N N . ILE A 1 73 ? -0.506 3.382 -7.372 1.00 91.31 73 ILE A N 1
ATOM 583 C CA . ILE A 1 73 ? 0.556 2.418 -7.059 1.00 91.31 73 ILE A CA 1
ATOM 584 C C . ILE A 1 73 ? 0.004 0.994 -6.926 1.00 91.31 73 ILE A C 1
ATOM 586 O O . ILE A 1 73 ? 0.660 0.045 -7.346 1.00 91.31 73 ILE A O 1
ATOM 590 N N . THR A 1 74 ? -1.225 0.833 -6.421 1.00 91.88 74 THR A N 1
ATOM 591 C CA . THR A 1 74 ? -1.899 -0.475 -6.340 1.00 91.88 74 THR A CA 1
ATOM 592 C C . THR A 1 74 ? -2.280 -0.993 -7.733 1.00 91.88 74 THR A C 1
ATOM 594 O O . THR A 1 74 ? -2.079 -2.171 -8.027 1.00 91.88 74 THR A O 1
ATOM 597 N N . SER A 1 75 ? -2.753 -0.123 -8.635 1.00 92.31 75 SER A N 1
ATOM 598 C CA . SER A 1 75 ? -3.002 -0.492 -10.039 1.00 92.31 75 SER A CA 1
ATOM 599 C C . SER A 1 75 ? -1.720 -0.946 -10.729 1.00 92.31 75 SER A C 1
ATOM 601 O O . SER A 1 75 ? -1.694 -2.010 -11.348 1.00 92.31 75 SER A O 1
ATOM 603 N N . VAL A 1 76 ? -0.643 -0.167 -10.582 1.00 93.94 76 VAL A N 1
ATOM 604 C CA . VAL A 1 76 ? 0.667 -0.492 -11.157 1.00 93.94 76 VAL A CA 1
ATOM 605 C C . VAL A 1 76 ? 1.192 -1.807 -10.590 1.00 93.94 76 VAL A C 1
ATOM 607 O O . VAL A 1 76 ? 1.611 -2.662 -11.362 1.00 93.94 76 VAL A O 1
ATOM 610 N N . LYS A 1 77 ? 1.092 -2.028 -9.274 1.00 94.06 77 LYS A N 1
ATOM 611 C CA . LYS A 1 77 ? 1.447 -3.308 -8.644 1.00 94.06 77 LYS A CA 1
ATOM 612 C C . LYS A 1 77 ? 0.726 -4.480 -9.308 1.00 94.06 77 LYS A C 1
ATOM 614 O O . LYS A 1 77 ? 1.371 -5.454 -9.678 1.00 94.06 77 LYS A O 1
ATOM 619 N N . ASN A 1 78 ? -0.585 -4.371 -9.516 1.00 94.19 78 ASN A N 1
ATOM 620 C CA . ASN A 1 78 ? -1.371 -5.427 -10.156 1.00 94.19 78 ASN A CA 1
ATOM 621 C C . ASN A 1 78 ? -0.995 -5.638 -11.634 1.00 94.19 78 ASN A C 1
ATOM 623 O O . ASN A 1 78 ? -1.036 -6.764 -12.121 1.00 94.19 78 ASN A O 1
ATOM 627 N N . GLU A 1 79 ? -0.641 -4.575 -12.363 1.00 95.44 79 GLU A N 1
ATOM 628 C CA . GLU A 1 79 ? -0.112 -4.682 -13.731 1.00 95.44 79 GLU A CA 1
ATOM 629 C C . GLU A 1 79 ? 1.241 -5.404 -13.770 1.00 95.44 79 GLU A C 1
ATOM 631 O O . GLU A 1 79 ? 1.445 -6.258 -14.632 1.00 95.44 79 GLU A O 1
ATOM 636 N N . VAL A 1 80 ? 2.136 -5.091 -12.830 1.00 95.44 80 VAL A N 1
ATOM 637 C CA . VAL A 1 80 ? 3.460 -5.717 -12.719 1.00 95.44 80 VAL A CA 1
ATOM 638 C C . VAL A 1 80 ? 3.335 -7.188 -12.336 1.00 95.44 80 VAL A C 1
ATOM 640 O O . VAL A 1 80 ? 3.969 -8.010 -12.985 1.00 95.44 80 VAL A O 1
ATOM 643 N N . ILE A 1 81 ? 2.480 -7.535 -11.364 1.00 94.50 81 ILE A N 1
ATOM 644 C CA . ILE A 1 81 ? 2.208 -8.933 -10.977 1.00 94.50 81 ILE A CA 1
ATOM 645 C C . ILE A 1 81 ? 1.811 -9.758 -12.203 1.00 94.50 81 ILE A C 1
ATOM 647 O O . ILE A 1 81 ? 2.453 -10.762 -12.496 1.00 94.50 81 ILE A O 1
ATOM 651 N N . ARG A 1 82 ? 0.819 -9.285 -12.971 1.00 94.50 82 ARG A N 1
ATOM 652 C CA . ARG A 1 82 ? 0.387 -9.972 -14.199 1.00 94.50 82 ARG A CA 1
ATOM 653 C C . ARG A 1 82 ? 1.528 -10.124 -15.200 1.00 94.50 82 ARG A C 1
ATOM 655 O O . ARG A 1 82 ? 1.694 -11.181 -15.789 1.00 94.50 82 ARG A O 1
ATOM 662 N N . ALA A 1 83 ? 2.334 -9.080 -15.383 1.00 94.38 83 ALA A N 1
ATOM 663 C CA . ALA A 1 83 ? 3.447 -9.132 -16.319 1.00 94.38 83 ALA A CA 1
ATOM 664 C C . ALA A 1 83 ? 4.550 -10.113 -15.888 1.00 94.38 83 ALA A C 1
ATOM 666 O O . ALA A 1 83 ? 5.150 -10.728 -16.764 1.00 94.38 83 ALA A O 1
ATOM 667 N N . VAL A 1 84 ? 4.804 -10.263 -14.581 1.00 93.00 84 VAL A N 1
ATOM 668 C CA . VAL A 1 84 ? 5.741 -11.263 -14.036 1.00 93.00 84 VAL A CA 1
ATOM 669 C C . VAL A 1 84 ? 5.218 -12.670 -14.320 1.00 93.00 84 VAL A C 1
ATOM 671 O O . VAL A 1 84 ? 5.948 -13.489 -14.880 1.00 93.00 84 VAL A O 1
ATOM 674 N N . GLU A 1 85 ? 3.938 -12.924 -14.033 1.00 91.44 85 GLU A N 1
ATOM 675 C CA . GLU A 1 85 ? 3.269 -14.200 -14.326 1.00 91.44 85 GLU A CA 1
ATOM 676 C C . GLU A 1 85 ? 3.328 -14.552 -15.825 1.00 91.44 85 GLU A C 1
ATOM 678 O O . GLU A 1 85 ? 3.680 -15.678 -16.190 1.00 91.44 85 GLU A O 1
ATOM 683 N N . ASP A 1 86 ? 3.061 -13.576 -16.699 1.00 88.81 86 ASP A N 1
ATOM 684 C CA . ASP A 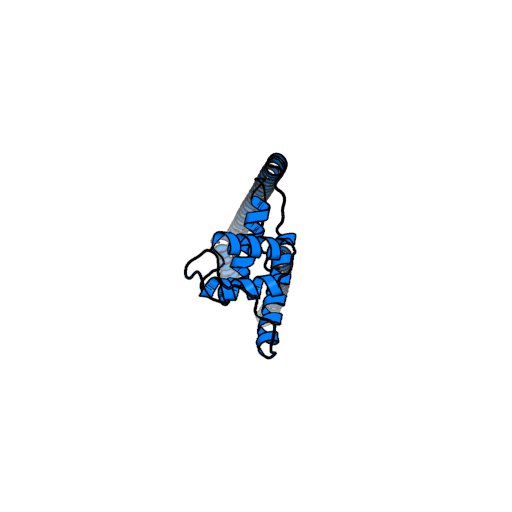1 86 ? 3.139 -13.741 -18.153 1.00 88.81 86 ASP A CA 1
ATOM 685 C C . ASP A 1 86 ? 4.575 -14.053 -18.614 1.00 88.81 86 ASP A C 1
ATOM 687 O O . ASP A 1 86 ? 4.782 -14.935 -19.450 1.00 88.81 86 ASP A O 1
ATOM 691 N N . THR A 1 87 ? 5.590 -13.372 -18.060 1.00 84.69 87 THR A N 1
ATOM 692 C CA . THR A 1 87 ? 6.996 -13.631 -18.417 1.00 84.69 87 THR A CA 1
ATOM 693 C C . THR A 1 87 ? 7.493 -15.001 -17.972 1.00 84.69 87 THR A C 1
ATOM 695 O O . THR A 1 87 ? 8.269 -15.614 -18.706 1.00 84.69 87 THR A O 1
ATOM 698 N N . GLU A 1 88 ? 7.027 -15.511 -16.829 1.00 82.19 88 GLU A N 1
ATOM 699 C CA . GLU A 1 88 ? 7.335 -16.880 -16.400 1.00 82.19 88 GLU A CA 1
ATOM 700 C C . GLU A 1 88 ? 6.687 -17.919 -17.328 1.00 82.19 88 GLU A C 1
ATOM 702 O O . GLU A 1 88 ? 7.296 -18.945 -17.635 1.00 82.19 88 GLU A O 1
ATOM 707 N N . SER A 1 89 ? 5.490 -17.634 -17.855 1.00 76.44 89 SER A N 1
ATOM 708 C CA . SER A 1 89 ? 4.832 -18.490 -18.854 1.00 76.44 89 SER A CA 1
ATOM 709 C C . SER A 1 89 ? 5.567 -18.486 -20.206 1.00 76.44 89 SER A C 1
ATOM 711 O O . SER A 1 89 ? 5.770 -19.537 -20.822 1.00 76.44 89 SER A O 1
ATOM 713 N N . ASP A 1 90 ? 6.045 -17.314 -20.640 1.00 71.56 90 ASP A N 1
ATOM 714 C CA . ASP A 1 90 ? 6.762 -17.114 -21.908 1.00 71.56 90 ASP A CA 1
ATOM 715 C C . ASP A 1 90 ? 8.162 -17.752 -21.944 1.00 71.56 90 ASP A C 1
ATOM 717 O O . ASP A 1 90 ? 8.688 -17.997 -23.033 1.00 71.56 90 ASP A O 1
ATOM 721 N N . ARG A 1 91 ? 8.764 -18.091 -20.792 1.00 64.31 91 ARG A N 1
ATOM 722 C CA . ARG A 1 91 ? 10.046 -18.831 -20.717 1.00 64.31 91 ARG A CA 1
ATOM 723 C C . ARG A 1 91 ? 10.004 -20.205 -21.394 1.00 64.31 91 ARG A C 1
ATOM 725 O O . ARG A 1 91 ? 11.052 -20.766 -21.711 1.00 64.31 91 ARG A O 1
ATOM 732 N N . LEU A 1 92 ? 8.810 -20.743 -21.637 1.00 60.00 92 LEU A N 1
ATOM 733 C CA . LEU A 1 92 ? 8.594 -22.000 -22.358 1.00 60.00 92 LEU A CA 1
ATOM 734 C C . LEU A 1 92 ? 8.699 -21.843 -23.890 1.00 60.00 92 LEU A C 1
ATOM 736 O O . LEU A 1 92 ? 8.701 -22.847 -24.605 1.00 60.00 92 LEU A O 1
ATOM 740 N N . SER A 1 93 ? 8.814 -20.608 -24.393 1.00 57.31 93 SER A N 1
ATOM 741 C CA . SER A 1 93 ? 8.925 -20.263 -25.816 1.00 57.31 93 SER A CA 1
ATOM 742 C C . SER A 1 93 ? 10.253 -19.540 -26.109 1.00 57.31 93 SER A C 1
ATOM 744 O O . SER A 1 93 ? 10.762 -18.819 -25.251 1.00 57.31 93 SER A O 1
ATOM 746 N N . PRO A 1 94 ? 10.846 -19.676 -27.312 1.00 54.84 94 PRO A N 1
ATOM 747 C CA . PRO A 1 94 ? 12.073 -18.963 -27.660 1.00 54.84 94 PRO A CA 1
ATOM 748 C C . PRO A 1 94 ? 11.758 -17.479 -27.905 1.00 54.84 94 PRO A C 1
ATOM 750 O O . PRO A 1 94 ? 11.433 -17.074 -29.019 1.00 54.84 94 PRO A O 1
ATOM 753 N N . SER A 1 95 ? 11.806 -16.679 -26.841 1.00 60.62 95 SER A N 1
ATOM 754 C CA . SER A 1 95 ? 11.626 -15.226 -26.887 1.00 60.62 95 SER A CA 1
ATOM 755 C C . SER A 1 95 ? 12.957 -14.514 -27.155 1.00 60.62 95 SER A C 1
ATOM 757 O O . SER A 1 95 ? 14.017 -14.974 -26.723 1.00 60.62 95 SER A O 1
ATOM 759 N N . GLU A 1 96 ? 12.909 -13.387 -27.869 1.00 61.75 96 GLU A N 1
ATOM 760 C CA . GLU A 1 96 ? 14.070 -12.531 -28.134 1.00 61.75 96 GLU A CA 1
ATOM 761 C C . GLU A 1 96 ? 14.611 -11.977 -26.808 1.00 61.75 96 GLU A C 1
ATOM 763 O O . GLU A 1 96 ? 13.979 -11.137 -26.158 1.00 61.75 96 GLU A O 1
ATOM 768 N N . GLN A 1 97 ? 15.779 -12.466 -26.382 1.00 66.62 97 GLN A N 1
ATOM 769 C CA . GLN A 1 97 ? 16.469 -11.889 -25.234 1.00 66.62 97 GLN A CA 1
ATOM 770 C C . GLN A 1 97 ? 16.912 -10.461 -25.571 1.00 66.62 97 GLN A C 1
ATOM 772 O O . GLN A 1 97 ? 17.349 -10.214 -26.698 1.00 66.62 97 GLN A O 1
ATOM 777 N N . PRO A 1 98 ? 16.796 -9.511 -24.626 1.00 68.75 98 PRO A N 1
ATOM 778 C CA . PRO A 1 98 ? 17.288 -8.163 -24.858 1.00 68.75 98 PRO A CA 1
ATOM 779 C C . PRO A 1 98 ? 18.792 -8.211 -25.162 1.00 68.75 98 PRO A C 1
ATOM 781 O O . PRO A 1 98 ? 19.531 -8.962 -24.528 1.00 68.75 98 PRO A O 1
ATOM 784 N N . ASP A 1 99 ? 19.250 -7.430 -26.142 1.00 69.06 99 ASP A N 1
ATOM 785 C CA . ASP A 1 99 ? 20.681 -7.298 -26.422 1.00 69.06 99 ASP A CA 1
ATOM 786 C C . ASP A 1 99 ? 21.279 -6.316 -25.415 1.00 69.06 99 ASP A C 1
ATOM 788 O O . ASP A 1 99 ? 21.055 -5.106 -25.474 1.00 69.06 99 ASP A O 1
ATOM 792 N N . VAL A 1 100 ? 21.947 -6.873 -24.409 1.00 69.50 100 VAL A N 1
ATOM 793 C CA . VAL A 1 100 ? 22.418 -6.141 -23.224 1.00 69.50 100 VAL A CA 1
ATOM 794 C C . VAL A 1 100 ? 23.939 -6.039 -23.166 1.00 69.50 100 VAL A C 1
ATOM 796 O O . VAL A 1 100 ? 24.513 -5.576 -22.180 1.00 69.50 100 VAL A O 1
ATOM 799 N N . SER A 1 101 ? 24.609 -6.488 -24.226 1.00 65.69 101 SER A N 1
ATOM 800 C CA . SER A 1 101 ? 26.059 -6.549 -24.280 1.00 65.69 101 SER A CA 1
ATOM 801 C C . SER A 1 101 ? 26.665 -5.135 -24.263 1.00 65.69 101 SER A C 1
ATOM 803 O O . SER A 1 101 ? 26.307 -4.282 -25.068 1.00 65.69 101 SER A O 1
ATOM 805 N N . SER A 1 102 ? 27.601 -4.887 -23.333 1.00 71.25 102 SER A N 1
ATOM 806 C CA . SER A 1 102 ? 28.415 -3.658 -23.169 1.00 71.25 102 SER A CA 1
ATOM 807 C C . SER A 1 102 ? 27.800 -2.415 -22.497 1.00 71.25 102 SER A C 1
ATOM 809 O O . SER A 1 102 ? 28.459 -1.378 -22.466 1.00 71.25 102 SER A O 1
ATOM 811 N N . LEU A 1 103 ? 26.613 -2.501 -21.887 1.00 84.88 103 LEU A N 1
ATOM 812 C CA . LEU A 1 103 ? 26.033 -1.362 -21.156 1.00 84.88 103 LEU A CA 1
ATOM 813 C C . LEU A 1 103 ? 26.736 -1.102 -19.812 1.00 84.88 103 LEU A C 1
ATOM 815 O O . LEU A 1 103 ? 27.081 -2.034 -19.084 1.00 84.88 103 LEU A O 1
ATOM 819 N N . SER A 1 104 ? 26.901 0.171 -19.450 1.00 90.19 104 SER A N 1
ATOM 820 C CA . SER A 1 104 ? 27.236 0.576 -18.081 1.00 90.19 104 SER A CA 1
ATOM 821 C C . SER A 1 104 ? 26.017 0.462 -17.157 1.00 90.19 104 SER A C 1
ATOM 823 O O . SER A 1 104 ? 24.869 0.469 -17.606 1.00 90.19 104 SER A O 1
ATOM 825 N N . GLN A 1 105 ? 26.250 0.406 -15.841 1.00 90.00 105 GLN A N 1
ATOM 826 C CA . GLN A 1 105 ? 25.158 0.342 -14.863 1.00 90.00 105 GLN A CA 1
ATOM 827 C C . GLN A 1 105 ? 24.207 1.546 -14.995 1.00 90.00 105 GLN A C 1
ATOM 829 O O . GLN A 1 105 ? 22.996 1.371 -14.971 1.00 90.00 105 GLN A O 1
ATOM 834 N N . GLN A 1 106 ? 24.731 2.756 -15.208 1.00 90.62 106 GLN A N 1
ATOM 835 C CA . GLN A 1 106 ? 23.911 3.969 -15.346 1.00 90.62 106 GLN A CA 1
ATOM 836 C C . GLN A 1 106 ? 23.010 3.936 -16.590 1.00 90.62 106 GLN A C 1
ATOM 838 O O . GLN A 1 106 ? 21.860 4.380 -16.545 1.00 90.62 106 GLN A O 1
ATOM 843 N N . GLU A 1 107 ? 23.508 3.391 -17.701 1.00 91.38 107 GLU A N 1
ATOM 844 C CA . GLU A 1 107 ? 22.713 3.222 -18.921 1.00 91.38 107 GLU A CA 1
ATOM 845 C C . GLU A 1 107 ? 21.613 2.176 -18.717 1.00 91.38 107 GLU A C 1
ATOM 847 O O . GLU A 1 107 ? 20.470 2.410 -19.106 1.00 91.38 107 GLU A O 1
ATOM 852 N N . ALA A 1 108 ? 21.925 1.066 -18.040 1.00 92.12 108 ALA A N 1
ATOM 853 C CA . ALA A 1 108 ? 20.940 0.053 -17.670 1.00 92.12 108 ALA A CA 1
ATOM 854 C C . ALA A 1 108 ? 19.828 0.622 -16.771 1.00 92.12 108 ALA A C 1
ATOM 856 O O . ALA A 1 108 ? 18.647 0.387 -17.031 1.00 92.12 108 ALA A O 1
ATOM 857 N N . GLU A 1 109 ? 20.189 1.421 -15.760 1.00 92.31 109 GLU A N 1
ATOM 858 C CA . GLU A 1 109 ? 19.229 2.107 -14.885 1.00 92.31 109 GLU A CA 1
ATOM 859 C C . GLU A 1 109 ? 18.324 3.062 -15.680 1.00 92.31 109 GLU A C 1
ATOM 861 O O . GLU A 1 109 ? 17.110 3.074 -15.478 1.00 92.31 109 GLU A O 1
ATOM 866 N N . THR A 1 110 ? 18.894 3.810 -16.631 1.00 92.75 110 THR A N 1
ATOM 867 C CA . THR A 1 110 ? 18.147 4.759 -17.475 1.00 92.75 110 THR A CA 1
ATOM 868 C C . THR A 1 110 ? 17.166 4.044 -18.407 1.00 92.75 110 THR A C 1
ATOM 870 O O . THR A 1 110 ? 16.005 4.441 -18.505 1.00 92.75 110 THR A O 1
ATOM 873 N N . ILE A 1 111 ? 17.606 2.963 -19.059 1.00 93.88 111 ILE A N 1
ATOM 874 C CA . ILE A 1 111 ? 16.755 2.152 -19.943 1.00 93.88 111 ILE A CA 1
ATOM 875 C C . ILE A 1 111 ? 15.621 1.510 -19.142 1.00 93.88 111 ILE A C 1
ATOM 877 O O . ILE A 1 111 ? 14.462 1.546 -19.561 1.00 93.88 111 ILE A O 1
ATOM 881 N N . LEU A 1 112 ? 15.934 0.933 -17.978 1.00 94.50 112 LEU A N 1
ATOM 882 C CA . LEU A 1 112 ? 14.926 0.304 -17.132 1.00 94.50 112 LEU A CA 1
ATOM 883 C C . LEU A 1 112 ? 13.891 1.327 -16.651 1.00 94.50 112 LEU A C 1
ATOM 885 O O . LEU A 1 112 ? 12.691 1.060 -16.725 1.00 94.50 112 LEU A O 1
ATOM 889 N N . LEU A 1 113 ? 14.339 2.514 -16.234 1.00 94.62 113 LEU A N 1
ATOM 890 C CA . LEU A 1 113 ? 13.458 3.616 -15.856 1.00 94.62 113 LEU A CA 1
ATOM 891 C C . LEU A 1 113 ? 12.530 4.031 -17.010 1.00 94.62 113 LEU A C 1
ATOM 893 O O . LEU A 1 113 ? 11.333 4.220 -16.795 1.00 94.62 113 LEU A O 1
ATOM 897 N N . GLU A 1 114 ? 13.037 4.124 -18.242 1.00 95.00 114 GLU A N 1
ATOM 898 C CA . GLU A 1 114 ? 12.216 4.430 -19.421 1.00 95.00 114 GLU A CA 1
ATOM 899 C C . GLU A 1 114 ? 11.151 3.349 -19.678 1.00 95.00 114 GLU A C 1
ATOM 901 O O . GLU A 1 114 ? 9.984 3.659 -19.950 1.00 95.00 114 GLU A O 1
ATOM 906 N N . LEU A 1 115 ? 11.516 2.069 -19.563 1.00 95.44 115 LEU A N 1
ATOM 907 C CA . LEU A 1 115 ? 10.579 0.953 -19.731 1.00 95.44 115 LEU A CA 1
ATOM 908 C C . LEU A 1 115 ? 9.474 0.968 -18.667 1.00 95.44 115 LEU A C 1
ATOM 910 O O . LEU A 1 115 ? 8.305 0.763 -19.003 1.00 95.44 115 LEU A O 1
ATOM 914 N N . VAL A 1 116 ? 9.832 1.256 -17.413 1.00 95.69 116 VAL A N 1
ATOM 915 C CA . VAL A 1 116 ? 8.896 1.399 -16.287 1.00 95.69 116 VAL A CA 1
ATOM 916 C C . VAL A 1 116 ? 7.959 2.592 -16.502 1.00 95.69 116 VAL A C 1
ATOM 918 O O . VAL A 1 116 ? 6.741 2.447 -16.414 1.00 95.69 116 VAL A O 1
ATOM 921 N N . ASN A 1 117 ? 8.495 3.749 -16.894 1.00 92.69 117 ASN A N 1
ATOM 922 C CA . ASN A 1 117 ? 7.703 4.954 -17.160 1.00 92.69 117 ASN A CA 1
ATOM 923 C C . ASN A 1 117 ? 6.760 4.804 -18.356 1.00 92.69 117 ASN A C 1
ATOM 925 O O . ASN A 1 117 ? 5.645 5.326 -18.348 1.00 92.69 117 ASN A O 1
ATOM 929 N N . THR A 1 118 ? 7.181 4.060 -19.380 1.00 94.75 118 THR A N 1
ATOM 930 C CA . THR A 1 118 ? 6.341 3.736 -20.543 1.00 94.75 118 THR A CA 1
ATOM 931 C C . THR A 1 118 ? 5.423 2.534 -20.308 1.00 94.75 118 THR A C 1
ATOM 933 O O . THR A 1 118 ? 4.745 2.105 -21.243 1.00 94.75 118 THR A O 1
ATOM 936 N N . ARG A 1 119 ? 5.372 2.005 -19.072 1.00 94.88 119 ARG A N 1
ATOM 937 C CA . ARG A 1 119 ? 4.530 0.872 -18.647 1.00 94.88 119 ARG A CA 1
ATOM 938 C C . ARG A 1 119 ? 4.722 -0.389 -19.495 1.00 94.88 119 ARG A C 1
ATOM 940 O O . ARG A 1 119 ? 3.804 -1.186 -19.682 1.00 94.88 119 ARG A O 1
ATOM 947 N N . LYS A 1 120 ? 5.926 -0.597 -20.035 1.00 95.25 120 LYS A N 1
ATOM 948 C CA . LYS A 1 120 ? 6.281 -1.790 -20.821 1.00 95.25 120 LYS A CA 1
ATOM 949 C C . LYS A 1 120 ? 6.740 -2.916 -19.892 1.00 95.25 120 LYS A C 1
ATOM 951 O O . LYS A 1 120 ? 7.872 -3.387 -20.002 1.00 95.25 120 LYS A O 1
ATOM 956 N N . TRP A 1 121 ? 5.858 -3.349 -18.992 1.00 95.44 121 TRP A N 1
ATOM 957 C CA . TRP A 1 121 ? 6.176 -4.225 -17.857 1.00 95.44 121 TRP A CA 1
ATOM 958 C C . TRP A 1 121 ? 6.914 -5.511 -18.246 1.00 95.44 121 TRP A C 1
ATOM 960 O O . TRP A 1 121 ? 8.001 -5.759 -17.738 1.00 95.44 121 TRP A O 1
ATOM 970 N N . GLY A 1 122 ? 6.417 -6.264 -19.232 1.00 92.94 122 GLY A N 1
ATOM 971 C CA . GLY A 1 122 ? 7.076 -7.505 -19.663 1.00 92.94 122 GLY A CA 1
ATOM 972 C C . GLY A 1 122 ? 8.489 -7.296 -20.229 1.00 92.94 122 GLY A C 1
ATOM 973 O O . GLY A 1 122 ? 9.362 -8.141 -20.055 1.00 92.94 122 GLY A O 1
ATOM 974 N N . LYS A 1 123 ? 8.761 -6.149 -20.872 1.00 92.44 123 LYS A N 1
ATOM 975 C CA . LYS A 1 123 ? 10.130 -5.795 -21.286 1.00 92.44 123 LYS A CA 1
ATOM 976 C C . LYS A 1 123 ? 10.968 -5.388 -20.079 1.00 92.44 123 LYS A C 1
ATOM 978 O O . LYS A 1 123 ? 12.095 -5.849 -19.965 1.00 92.44 123 LYS A O 1
ATOM 983 N N . ALA A 1 124 ? 10.421 -4.565 -19.186 1.00 95.19 124 ALA A N 1
ATOM 984 C CA . ALA A 1 124 ? 11.110 -4.128 -17.976 1.00 95.19 124 ALA A CA 1
ATOM 985 C C . ALA A 1 124 ? 11.579 -5.320 -17.124 1.00 95.19 124 ALA A C 1
ATOM 987 O O . ALA A 1 124 ? 12.736 -5.342 -16.726 1.00 95.19 124 ALA A O 1
ATOM 988 N N . ILE A 1 125 ? 10.734 -6.340 -16.939 1.00 94.06 125 ILE A N 1
ATOM 989 C CA . ILE A 1 125 ? 11.058 -7.556 -16.172 1.00 94.06 125 ILE A CA 1
ATOM 990 C C . ILE A 1 125 ? 12.185 -8.354 -16.839 1.00 94.06 125 ILE A C 1
ATOM 992 O O . ILE A 1 125 ? 13.177 -8.684 -16.194 1.00 94.06 125 ILE A O 1
ATOM 996 N N . ARG A 1 126 ? 12.114 -8.582 -18.159 1.00 91.25 126 ARG A N 1
ATOM 997 C CA . ARG A 1 126 ? 13.199 -9.266 -18.890 1.00 91.25 126 ARG A CA 1
ATOM 998 C C . ARG A 1 126 ? 14.528 -8.519 -18.790 1.00 91.25 126 ARG A C 1
ATOM 1000 O O . ARG A 1 126 ? 15.567 -9.129 -18.562 1.00 91.25 126 ARG A O 1
ATOM 1007 N N . HIS A 1 127 ? 14.491 -7.197 -18.950 1.00 91.75 127 HIS A N 1
ATOM 1008 C CA . HIS A 1 127 ? 15.669 -6.351 -18.785 1.00 91.75 127 HIS A CA 1
ATOM 1009 C C . HIS A 1 127 ? 16.203 -6.409 -17.347 1.00 91.75 127 HIS A C 1
ATOM 1011 O O . HIS A 1 127 ? 17.407 -6.560 -17.168 1.00 91.75 127 HIS A O 1
ATOM 1017 N N . LEU A 1 128 ? 15.325 -6.360 -16.340 1.00 93.25 128 LEU A N 1
ATOM 1018 C CA . LEU A 1 128 ? 15.682 -6.475 -14.926 1.00 93.25 128 LEU A CA 1
ATOM 1019 C C . LEU A 1 128 ? 16.446 -7.775 -14.642 1.00 93.25 128 LEU A C 1
ATOM 1021 O O . LEU A 1 128 ? 17.538 -7.728 -14.073 1.00 93.25 128 LEU A O 1
ATOM 1025 N N . HIS A 1 129 ? 15.928 -8.917 -15.102 1.00 91.19 129 HIS A N 1
ATOM 1026 C CA . HIS A 1 129 ? 16.588 -10.218 -14.942 1.00 91.19 129 HIS A CA 1
ATOM 1027 C C . HIS A 1 129 ? 17.978 -10.248 -15.583 1.00 91.19 129 HIS A C 1
ATOM 1029 O O . HIS A 1 129 ? 18.933 -10.735 -14.975 1.00 91.19 129 HIS A O 1
ATOM 1035 N N . CYS A 1 130 ? 18.125 -9.687 -16.787 1.00 89.62 130 CYS A N 1
ATOM 1036 C CA . CYS A 1 130 ? 19.425 -9.608 -17.449 1.00 89.62 130 CYS A CA 1
ATOM 1037 C C . CYS A 1 130 ? 20.399 -8.662 -16.726 1.00 89.62 130 CYS A C 1
ATOM 1039 O O . CYS A 1 130 ? 21.573 -8.997 -16.562 1.00 89.62 130 CYS A O 1
ATOM 1041 N N . TYR A 1 131 ? 19.932 -7.495 -16.272 1.00 91.12 131 TYR A N 1
ATOM 1042 C CA . TYR A 1 131 ? 20.749 -6.526 -15.537 1.00 91.12 131 TYR A CA 1
ATOM 1043 C C . TYR A 1 131 ? 21.225 -7.070 -14.193 1.00 91.12 131 TYR A C 1
ATOM 1045 O O . TYR A 1 131 ? 22.382 -6.853 -13.833 1.00 91.12 131 TYR A O 1
ATOM 1053 N N . ARG A 1 132 ? 20.394 -7.850 -13.495 1.00 91.00 132 ARG A N 1
ATOM 1054 C CA . ARG A 1 132 ? 20.758 -8.516 -12.237 1.00 91.00 132 ARG A CA 1
ATOM 1055 C C . ARG A 1 132 ? 21.967 -9.444 -12.398 1.00 91.00 132 ARG A C 1
ATOM 1057 O O . ARG A 1 132 ? 22.847 -9.454 -11.541 1.00 91.00 132 ARG A O 1
ATOM 1064 N N . ALA A 1 133 ? 22.051 -10.173 -13.514 1.00 86.06 133 ALA A N 1
ATOM 1065 C CA . ALA A 1 133 ? 23.187 -11.050 -13.806 1.00 86.06 133 ALA A CA 1
ATOM 1066 C C . ALA A 1 133 ? 24.489 -10.279 -14.101 1.00 86.06 133 ALA A C 1
ATOM 1068 O O . ALA A 1 133 ? 25.576 -10.767 -13.795 1.00 86.06 133 ALA A O 1
ATOM 1069 N N . MET A 1 134 ? 24.390 -9.079 -14.683 1.00 87.00 134 MET A N 1
ATOM 1070 C CA . MET A 1 134 ? 25.553 -8.244 -15.013 1.00 87.00 134 MET A CA 1
ATOM 1071 C C . MET A 1 134 ? 26.020 -7.369 -13.845 1.00 87.00 134 MET A C 1
ATOM 1073 O O . MET A 1 134 ? 27.215 -7.102 -13.724 1.00 87.00 134 MET A O 1
ATOM 1077 N N . PHE A 1 135 ? 25.098 -6.946 -12.978 1.00 88.62 135 PHE A N 1
ATOM 1078 C CA . PHE A 1 135 ? 25.356 -6.035 -11.862 1.00 88.62 135 PHE A CA 1
ATOM 1079 C C . PHE A 1 135 ? 24.849 -6.631 -10.534 1.00 88.62 135 PHE A C 1
ATOM 1081 O O . PHE A 1 135 ? 23.869 -6.133 -9.967 1.00 88.62 135 PHE A O 1
ATOM 1088 N N . PRO A 1 136 ? 25.485 -7.696 -10.013 1.00 82.69 136 PRO A N 1
ATOM 1089 C CA . PRO A 1 136 ? 25.063 -8.322 -8.762 1.00 82.69 136 PRO A CA 1
ATOM 1090 C C . PRO A 1 136 ? 25.189 -7.348 -7.578 1.00 82.69 136 PRO A C 1
ATOM 1092 O O . PRO A 1 136 ? 26.194 -6.649 -7.447 1.00 82.69 136 PRO A O 1
ATOM 1095 N N . GLY A 1 137 ? 24.180 -7.314 -6.698 1.00 75.69 137 GLY A N 1
ATOM 1096 C CA . GLY A 1 137 ? 24.164 -6.448 -5.509 1.00 75.69 137 GLY A CA 1
ATOM 1097 C C . GLY A 1 137 ? 23.888 -4.962 -5.787 1.00 75.69 137 GLY A C 1
ATOM 1098 O O . GLY A 1 137 ? 24.226 -4.112 -4.964 1.00 75.69 137 GLY A O 1
ATOM 1099 N N . SER A 1 138 ? 23.310 -4.641 -6.946 1.00 86.12 138 SER A N 1
ATOM 1100 C CA . SER A 1 138 ? 22.900 -3.284 -7.336 1.00 86.12 138 SER A CA 1
ATOM 1101 C C . SER A 1 138 ? 21.415 -3.016 -7.027 1.00 86.12 138 SER A C 1
ATOM 1103 O O . SER A 1 138 ? 20.765 -3.781 -6.317 1.00 86.12 138 SER A O 1
ATOM 1105 N N . ILE A 1 139 ? 20.851 -1.927 -7.567 1.00 86.19 139 ILE A N 1
ATOM 1106 C CA . ILE A 1 139 ? 19.432 -1.572 -7.385 1.00 86.19 139 ILE A CA 1
ATOM 1107 C C . ILE A 1 139 ? 18.455 -2.546 -8.070 1.00 86.19 139 ILE A C 1
ATOM 1109 O O . ILE A 1 139 ? 17.251 -2.426 -7.873 1.00 86.19 139 ILE A O 1
ATOM 1113 N N . PHE A 1 140 ? 18.960 -3.488 -8.873 1.00 91.62 140 PHE A N 1
ATOM 1114 C CA . PHE A 1 140 ? 18.172 -4.469 -9.629 1.00 91.62 140 PHE A CA 1
ATOM 1115 C C . PHE A 1 140 ? 17.732 -5.689 -8.796 1.00 91.62 140 PHE A C 1
ATOM 1117 O O . PHE A 1 140 ? 17.236 -6.668 -9.350 1.00 91.62 140 PHE A O 1
ATOM 1124 N N . GLY A 1 141 ? 17.930 -5.660 -7.477 1.00 89.25 141 GLY A N 1
ATOM 1125 C CA . GLY A 1 141 ? 17.546 -6.752 -6.583 1.00 89.25 141 GLY A CA 1
ATOM 1126 C C . GLY A 1 141 ? 18.470 -7.968 -6.655 1.00 89.25 141 GLY A C 1
ATOM 1127 O O . GLY A 1 141 ? 19.508 -7.959 -7.322 1.00 89.25 141 GLY A O 1
ATOM 1128 N N . ASN A 1 142 ? 18.093 -9.021 -5.933 1.00 87.69 142 ASN A N 1
ATOM 1129 C CA . ASN A 1 142 ? 18.896 -10.226 -5.726 1.00 87.69 142 ASN A CA 1
ATOM 1130 C C . ASN A 1 142 ? 18.195 -11.518 -6.178 1.00 87.69 142 ASN A C 1
ATOM 1132 O O . ASN A 1 142 ? 18.886 -12.512 -6.409 1.00 87.69 142 ASN A O 1
ATOM 1136 N N . SER A 1 143 ? 16.866 -11.532 -6.322 1.00 90.19 143 SER A N 1
ATOM 1137 C CA . SER A 1 143 ? 16.097 -12.720 -6.727 1.00 90.19 143 SER A CA 1
ATOM 1138 C C . SER A 1 143 ? 14.811 -12.347 -7.469 1.00 90.19 143 SER A C 1
ATOM 1140 O O . SER A 1 143 ? 14.354 -11.221 -7.390 1.00 90.19 143 SER A O 1
ATOM 1142 N N . GLU A 1 144 ? 14.191 -13.288 -8.183 1.00 88.56 144 GLU A N 1
ATOM 1143 C CA . GLU A 1 144 ? 12.903 -13.035 -8.862 1.00 88.56 144 GLU A CA 1
ATOM 1144 C C . GLU A 1 144 ? 11.764 -12.712 -7.868 1.00 88.56 144 GLU A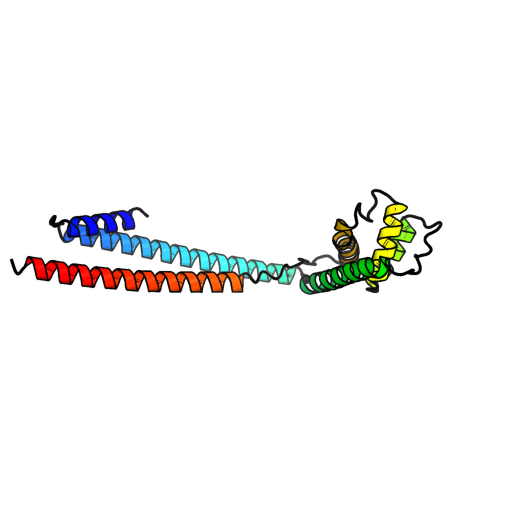 C 1
ATOM 1146 O O . GLU A 1 144 ? 10.797 -12.041 -8.213 1.00 88.56 144 GLU A O 1
ATOM 1151 N N . GLU A 1 145 ? 11.904 -13.100 -6.595 1.00 90.31 145 GLU A N 1
ATOM 1152 C CA . GLU A 1 145 ? 10.941 -12.774 -5.531 1.00 90.31 145 GLU A CA 1
ATOM 1153 C C . GLU A 1 145 ? 10.839 -11.264 -5.255 1.00 90.31 145 GLU A C 1
ATOM 1155 O O . GLU A 1 145 ? 9.801 -10.806 -4.780 1.00 90.31 145 GLU A O 1
ATOM 1160 N N . ASP A 1 146 ? 11.888 -10.489 -5.564 1.00 92.81 146 ASP A N 1
ATOM 1161 C CA . ASP A 1 146 ? 11.918 -9.037 -5.356 1.00 92.81 146 ASP A CA 1
ATOM 1162 C C . ASP A 1 146 ? 11.577 -8.214 -6.609 1.00 92.81 146 ASP A C 1
ATOM 1164 O O . ASP A 1 146 ? 11.572 -6.983 -6.550 1.00 92.81 146 ASP A O 1
ATOM 1168 N N . ASP A 1 147 ? 11.222 -8.858 -7.730 1.00 93.69 147 ASP A N 1
ATOM 1169 C CA . ASP A 1 147 ? 10.969 -8.175 -9.007 1.00 93.69 147 ASP A CA 1
ATOM 1170 C C . ASP A 1 147 ? 9.904 -7.076 -8.883 1.00 93.69 147 ASP A C 1
ATOM 1172 O O . ASP A 1 147 ? 10.075 -5.959 -9.382 1.00 93.69 147 ASP A O 1
ATOM 1176 N N . ILE A 1 148 ? 8.803 -7.383 -8.190 1.00 94.25 148 ILE A N 1
ATOM 1177 C CA . ILE A 1 148 ? 7.691 -6.448 -7.994 1.00 94.25 148 ILE A CA 1
ATOM 1178 C C . ILE A 1 148 ? 8.168 -5.234 -7.192 1.00 94.25 148 ILE A C 1
ATOM 1180 O O . ILE A 1 148 ? 7.908 -4.096 -7.585 1.00 94.25 148 ILE A O 1
ATOM 1184 N N . ASP A 1 149 ? 8.896 -5.465 -6.102 1.00 93.44 149 ASP A N 1
ATOM 1185 C CA . ASP A 1 149 ? 9.370 -4.406 -5.213 1.00 93.44 149 ASP A CA 1
ATOM 1186 C C . ASP A 1 149 ? 10.411 -3.516 -5.896 1.00 93.44 149 ASP A C 1
ATOM 1188 O O . ASP A 1 149 ? 10.368 -2.292 -5.751 1.00 93.44 149 ASP A O 1
ATOM 1192 N N . VAL A 1 150 ? 11.307 -4.100 -6.697 1.00 95.12 150 VAL A N 1
ATOM 1193 C CA . VAL A 1 150 ? 12.303 -3.346 -7.468 1.00 95.12 150 VAL A CA 1
ATOM 1194 C C . VAL A 1 150 ? 11.625 -2.456 -8.510 1.00 95.12 150 VAL A C 1
ATOM 1196 O O . VAL A 1 150 ? 11.900 -1.254 -8.569 1.00 95.12 150 VAL A O 1
ATOM 1199 N N . ILE A 1 151 ? 10.703 -3.007 -9.307 1.00 95.50 151 ILE A N 1
ATOM 1200 C CA . ILE A 1 151 ? 9.992 -2.244 -10.344 1.00 95.50 151 ILE A CA 1
ATOM 1201 C C . ILE A 1 151 ? 9.135 -1.133 -9.724 1.00 95.50 151 ILE A C 1
ATOM 1203 O O . ILE A 1 151 ? 9.184 0.013 -10.186 1.00 95.50 151 ILE A O 1
ATOM 1207 N N . LEU A 1 152 ? 8.390 -1.437 -8.656 1.00 94.12 152 LEU A N 1
ATOM 1208 C CA . LEU A 1 152 ? 7.600 -0.436 -7.936 1.00 94.12 152 LEU A CA 1
ATOM 1209 C C . LEU A 1 152 ? 8.481 0.617 -7.268 1.00 94.12 152 LEU A C 1
ATOM 1211 O O . LEU A 1 152 ? 8.119 1.791 -7.271 1.00 94.12 152 LEU A O 1
ATOM 1215 N N . GLY A 1 153 ? 9.644 0.230 -6.745 1.00 92.69 153 GLY A N 1
ATOM 1216 C CA . GLY A 1 153 ? 10.621 1.143 -6.163 1.00 92.69 153 GLY A CA 1
ATOM 1217 C C . GLY A 1 153 ? 11.156 2.146 -7.183 1.00 92.69 153 GLY A C 1
ATOM 1218 O O . GLY A 1 153 ? 11.190 3.344 -6.899 1.00 92.69 153 GLY A O 1
ATOM 1219 N N . ILE A 1 154 ? 11.509 1.687 -8.389 1.00 93.62 154 ILE A N 1
ATOM 1220 C CA . ILE A 1 154 ? 11.946 2.557 -9.495 1.00 93.62 154 ILE A CA 1
ATOM 1221 C C . ILE A 1 154 ? 10.819 3.513 -9.898 1.00 93.62 154 ILE A C 1
ATOM 1223 O O . ILE A 1 154 ? 11.037 4.724 -9.984 1.00 93.62 154 ILE A O 1
ATOM 1227 N N . PHE A 1 155 ? 9.604 2.988 -10.081 1.00 92.56 155 PHE A N 1
ATOM 1228 C CA . PHE A 1 155 ? 8.430 3.784 -10.437 1.00 92.56 155 PHE A CA 1
ATOM 1229 C C . PHE A 1 155 ? 8.111 4.854 -9.378 1.00 92.56 155 PHE A C 1
ATOM 1231 O O . PHE A 1 155 ? 7.978 6.036 -9.697 1.00 92.56 155 PHE A O 1
ATOM 1238 N N . ALA A 1 156 ? 8.042 4.461 -8.104 1.00 90.94 156 ALA A N 1
ATOM 1239 C CA . ALA A 1 156 ? 7.727 5.352 -6.991 1.00 90.94 156 ALA A CA 1
ATOM 1240 C C . ALA A 1 156 ? 8.820 6.403 -6.765 1.00 90.94 156 ALA A C 1
ATOM 1242 O O . ALA A 1 156 ? 8.512 7.567 -6.502 1.00 90.94 156 ALA A O 1
ATOM 1243 N N . LYS A 1 157 ? 10.097 6.019 -6.897 1.00 89.88 157 LYS A N 1
ATOM 1244 C CA . LYS A 1 157 ? 11.220 6.958 -6.814 1.00 89.88 157 LYS A CA 1
ATOM 1245 C C . LYS A 1 157 ? 11.092 8.032 -7.887 1.00 89.88 157 LYS A C 1
ATOM 1247 O O . LYS A 1 157 ? 11.162 9.209 -7.548 1.00 89.88 157 LYS A O 1
ATOM 1252 N N . HIS A 1 158 ? 10.824 7.638 -9.130 1.00 89.06 158 HIS A N 1
ATOM 1253 C CA . HIS A 1 158 ? 10.664 8.577 -10.234 1.00 89.06 158 HIS A CA 1
ATOM 1254 C C . HIS A 1 158 ? 9.471 9.522 -10.050 1.00 89.06 158 HIS A C 1
ATOM 1256 O O . HIS A 1 158 ? 9.602 10.732 -10.239 1.00 89.06 158 HIS A O 1
ATOM 1262 N N . LEU A 1 159 ? 8.323 9.003 -9.599 1.00 86.69 159 LEU A N 1
ATOM 1263 C CA . LEU A 1 159 ? 7.162 9.837 -9.261 1.00 86.69 159 LEU A CA 1
ATOM 1264 C C . LEU A 1 159 ? 7.502 10.923 -8.225 1.00 86.69 159 LEU A C 1
ATOM 1266 O O . LEU A 1 159 ? 6.989 12.045 -8.296 1.00 86.69 159 LEU A O 1
ATOM 1270 N N . CYS A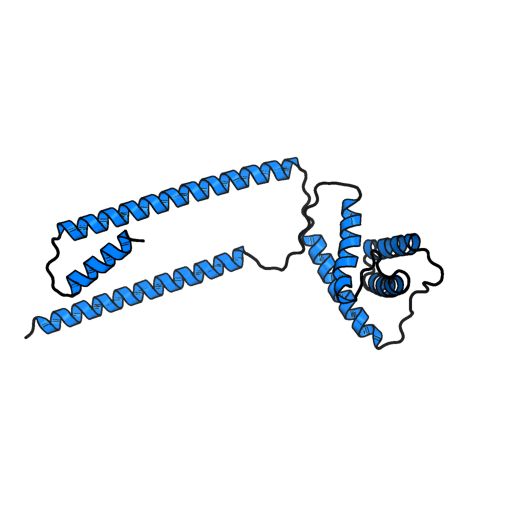 1 160 ? 8.398 10.604 -7.291 1.00 85.38 160 CYS A N 1
ATOM 1271 C CA . CYS A 1 160 ? 8.817 11.481 -6.202 1.00 85.38 160 CYS A CA 1
ATOM 1272 C C . CYS A 1 160 ? 10.013 12.397 -6.525 1.00 85.38 160 CYS A C 1
ATOM 1274 O O . CYS A 1 160 ? 10.349 13.238 -5.694 1.00 85.38 160 CYS A O 1
ATOM 1276 N N . GLU A 1 161 ? 10.659 12.291 -7.694 1.00 84.56 161 GLU A N 1
ATOM 1277 C CA . GLU A 1 161 ? 11.906 13.026 -7.991 1.00 84.56 161 GLU A CA 1
ATOM 1278 C C . GLU A 1 161 ? 11.743 14.555 -7.976 1.00 84.56 161 GLU A C 1
ATOM 1280 O O . GLU A 1 161 ? 12.668 15.273 -7.603 1.00 84.56 161 GLU A O 1
ATOM 1285 N N . ASN A 1 162 ? 10.563 15.064 -8.345 1.00 71.19 162 ASN A N 1
ATOM 1286 C CA . ASN A 1 162 ? 10.355 16.497 -8.591 1.00 71.19 162 ASN A CA 1
ATOM 1287 C C . ASN A 1 162 ? 9.407 17.193 -7.606 1.00 71.19 162 ASN A C 1
ATOM 1289 O O . ASN A 1 162 ? 9.210 18.407 -7.710 1.00 71.19 162 ASN A O 1
ATOM 1293 N N . ARG A 1 163 ? 8.776 16.459 -6.679 1.00 70.62 163 ARG A N 1
ATOM 1294 C CA . ARG A 1 163 ? 7.814 17.024 -5.718 1.00 70.62 163 ARG A CA 1
ATOM 1295 C C . ARG A 1 163 ? 7.783 16.231 -4.417 1.00 70.62 163 ARG A C 1
ATOM 1297 O O . ARG A 1 163 ? 7.949 15.018 -4.409 1.00 70.62 163 ARG A O 1
ATOM 1304 N N . THR A 1 164 ? 7.511 16.934 -3.325 1.00 75.94 164 THR A N 1
ATOM 1305 C CA . THR A 1 164 ? 7.210 16.353 -2.014 1.00 75.94 164 THR A CA 1
ATOM 1306 C C . THR A 1 164 ? 5.702 16.395 -1.758 1.00 75.94 164 THR A C 1
ATOM 1308 O O . THR A 1 164 ? 4.982 17.151 -2.408 1.00 75.94 164 THR A O 1
ATOM 1311 N N . GLY A 1 165 ? 5.219 15.582 -0.814 1.00 81.06 165 GLY A N 1
ATOM 1312 C CA . GLY A 1 165 ? 3.790 15.504 -0.494 1.00 81.06 165 GLY A CA 1
ATOM 1313 C C . GLY A 1 165 ? 3.049 14.393 -1.236 1.00 81.06 165 GLY A C 1
ATOM 1314 O O . GLY A 1 165 ? 1.883 14.554 -1.559 1.00 81.06 165 GLY A O 1
ATOM 1315 N N . TYR A 1 166 ? 3.692 13.260 -1.508 1.00 85.75 166 TYR A N 1
ATOM 1316 C CA . TYR A 1 166 ? 2.988 12.070 -1.981 1.00 85.75 166 TYR A CA 1
ATOM 1317 C C . TYR A 1 166 ? 2.736 11.111 -0.825 1.00 85.75 166 TYR A C 1
ATOM 1319 O O . TYR A 1 166 ? 3.626 10.862 -0.010 1.00 85.75 166 TYR A O 1
ATOM 1327 N N . PHE A 1 167 ? 1.528 10.563 -0.774 1.00 84.31 167 PHE A N 1
ATOM 1328 C CA . PHE A 1 167 ? 1.194 9.421 0.062 1.00 84.31 167 PHE A CA 1
ATOM 1329 C C . PHE A 1 167 ? 0.938 8.228 -0.859 1.00 84.31 167 PHE A C 1
ATOM 1331 O O . PHE A 1 167 ? 0.099 8.300 -1.750 1.00 84.31 167 PHE A O 1
ATOM 1338 N N . MET A 1 168 ? 1.701 7.153 -0.681 1.00 86.50 168 MET A N 1
ATOM 1339 C CA . MET A 1 168 ? 1.576 5.923 -1.458 1.00 86.50 168 MET A CA 1
ATOM 1340 C C . MET A 1 168 ? 1.536 4.748 -0.498 1.00 86.50 168 MET A C 1
ATOM 1342 O O . MET A 1 168 ? 2.501 4.491 0.220 1.00 86.50 168 MET A O 1
ATOM 1346 N N . MET A 1 169 ? 0.427 4.023 -0.510 1.00 84.50 169 MET A N 1
ATOM 1347 C CA . MET A 1 169 ? 0.279 2.774 0.214 1.00 84.50 169 MET A CA 1
ATOM 1348 C C . MET A 1 169 ? -0.231 1.720 -0.762 1.00 84.50 169 MET A C 1
ATOM 1350 O O . MET A 1 169 ? -1.322 1.860 -1.307 1.00 84.50 169 MET A O 1
ATOM 1354 N N . SER A 1 170 ? 0.561 0.670 -0.992 1.00 75.00 170 SER A N 1
ATOM 1355 C CA . SER A 1 170 ? 0.075 -0.532 -1.675 1.00 75.00 170 SER A CA 1
ATOM 1356 C C . SER A 1 170 ? -0.971 -1.169 -0.765 1.00 75.00 170 SER A C 1
ATOM 1358 O O . SER A 1 170 ? -0.610 -1.818 0.217 1.00 75.00 170 SER A O 1
ATOM 1360 N N . GLN A 1 171 ? -2.250 -0.966 -1.061 1.00 69.19 171 GLN A N 1
ATOM 1361 C CA . GLN A 1 171 ? -3.323 -1.548 -0.269 1.00 69.19 171 GLN A CA 1
ATOM 1362 C C . GLN A 1 171 ? -3.481 -3.022 -0.647 1.00 69.19 171 GLN A C 1
ATOM 1364 O O . GLN A 1 171 ? -3.688 -3.359 -1.810 1.00 69.19 171 GLN A O 1
ATOM 1369 N N . GLU A 1 172 ? -3.395 -3.911 0.339 1.00 62.75 172 GLU A N 1
ATOM 1370 C CA . GLU A 1 172 ? -4.234 -5.106 0.296 1.00 62.75 172 GLU A CA 1
ATOM 1371 C C . GLU A 1 172 ? -5.657 -4.636 0.608 1.00 62.75 172 GLU A C 1
ATOM 1373 O O . GLU A 1 172 ? -5.839 -3.825 1.517 1.00 62.75 172 GLU A O 1
ATOM 1378 N N . GLU A 1 173 ? -6.652 -5.084 -0.155 1.00 56.16 173 GLU A N 1
ATOM 1379 C CA . GLU A 1 173 ? -8.067 -4.687 -0.045 1.00 56.16 173 GLU A CA 1
ATOM 1380 C C . GLU A 1 173 ? -8.741 -5.168 1.267 1.00 56.16 173 GLU A C 1
ATOM 1382 O O . GLU A 1 173 ? -9.851 -5.696 1.279 1.00 56.16 173 GLU A O 1
ATOM 1387 N N . HIS A 1 174 ? -8.103 -4.995 2.424 1.00 61.06 174 HIS A N 1
ATOM 1388 C CA . HIS A 1 174 ? -8.755 -5.201 3.712 1.00 61.06 174 HIS A CA 1
ATOM 1389 C C . HIS A 1 174 ? -9.596 -3.965 4.021 1.00 61.06 174 HIS A C 1
ATOM 1391 O O . HIS A 1 174 ? -9.137 -3.019 4.661 1.00 61.06 174 HIS A O 1
ATOM 1397 N N . ASP A 1 175 ? -10.840 -3.959 3.540 1.00 71.62 175 ASP A N 1
ATOM 1398 C CA . ASP A 1 175 ? -11.833 -2.946 3.898 1.00 71.62 175 ASP A CA 1
ATOM 1399 C C . ASP A 1 175 ? -12.117 -3.037 5.409 1.00 71.62 175 ASP A C 1
ATOM 1401 O O . ASP A 1 175 ? -12.972 -3.796 5.869 1.00 71.62 175 ASP A O 1
ATOM 1405 N N . ILE A 1 176 ? -11.376 -2.264 6.209 1.00 75.31 176 ILE A N 1
ATOM 1406 C CA . ILE A 1 176 ? -11.538 -2.191 7.669 1.00 75.31 176 ILE A CA 1
ATOM 1407 C C . ILE A 1 176 ? -12.987 -1.833 8.024 1.00 75.31 176 ILE A C 1
ATOM 1409 O O . ILE A 1 176 ? -13.511 -2.330 9.019 1.00 75.31 176 ILE A O 1
ATOM 1413 N N . ALA A 1 177 ? -13.681 -1.042 7.197 1.00 76.00 177 ALA A N 1
ATOM 1414 C CA . ALA A 1 177 ? -15.092 -0.749 7.417 1.00 76.00 177 ALA A CA 1
ATOM 1415 C C . ALA A 1 177 ? -15.974 -1.990 7.197 1.00 76.00 177 ALA A C 1
ATOM 1417 O O . ALA A 1 177 ? -16.973 -2.161 7.897 1.00 76.00 177 ALA A O 1
ATOM 1418 N N . ASN A 1 178 ? -15.626 -2.883 6.267 1.00 78.50 178 ASN A N 1
ATOM 1419 C CA . ASN A 1 178 ? -16.262 -4.199 6.147 1.00 78.50 178 ASN A CA 1
ATOM 1420 C C 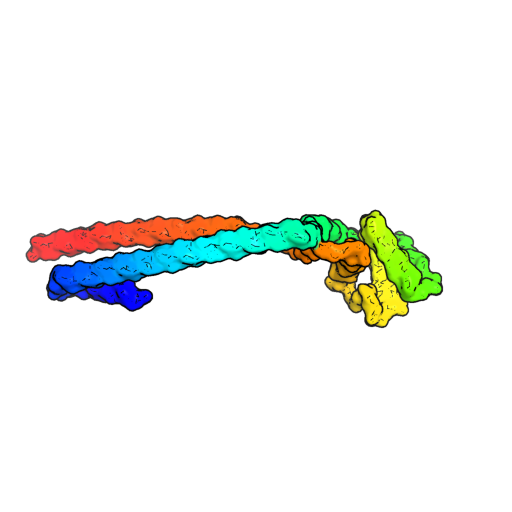. ASN A 1 178 ? -15.988 -5.082 7.374 1.00 78.50 178 ASN A C 1
ATOM 1422 O O . ASN A 1 178 ? -16.925 -5.644 7.933 1.00 78.50 178 ASN A O 1
ATOM 1426 N N . ILE A 1 179 ? -14.743 -5.135 7.856 1.00 83.19 179 ILE A N 1
ATOM 1427 C CA . ILE A 1 179 ? -14.383 -5.908 9.060 1.00 83.19 179 ILE A CA 1
ATOM 1428 C C . ILE A 1 179 ? -15.146 -5.387 10.290 1.00 83.19 179 ILE A C 1
ATOM 1430 O O . ILE A 1 179 ? -15.724 -6.166 11.049 1.00 83.19 179 ILE A O 1
ATOM 1434 N N . CYS A 1 180 ? -15.217 -4.066 10.473 1.00 81.25 180 CYS A N 1
ATOM 1435 C CA . CYS A 1 180 ? -15.987 -3.450 11.552 1.00 81.25 180 CYS A CA 1
ATOM 1436 C C . CYS A 1 180 ? -17.490 -3.745 11.441 1.00 81.25 180 CYS A C 1
ATOM 1438 O O . CYS A 1 180 ? -18.127 -4.003 12.464 1.00 81.25 180 CYS A O 1
ATOM 1440 N N . ARG A 1 181 ? -18.058 -3.743 10.224 1.00 86.81 181 ARG A N 1
ATOM 1441 C CA . ARG A 1 181 ? -19.456 -4.147 9.985 1.00 86.81 181 ARG A CA 1
ATOM 1442 C C . ARG A 1 181 ? -19.690 -5.605 10.377 1.00 86.81 181 ARG A C 1
ATOM 1444 O O . ARG A 1 181 ? -20.595 -5.874 11.157 1.00 86.81 181 ARG A O 1
ATOM 1451 N N . GLN A 1 182 ? -18.827 -6.519 9.937 1.00 89.88 182 GLN A N 1
ATOM 1452 C CA . GLN A 1 182 ? -18.914 -7.938 10.297 1.00 89.88 182 GLN A CA 1
ATOM 1453 C C . GLN A 1 182 ? -18.830 -8.159 11.813 1.00 89.88 182 GLN A C 1
ATOM 1455 O O . GLN A 1 182 ? -19.611 -8.924 12.379 1.00 89.88 182 GLN A O 1
ATOM 1460 N N . LEU A 1 183 ? -17.915 -7.465 12.496 1.00 90.69 183 LEU A N 1
ATOM 1461 C CA . LEU A 1 183 ? -17.783 -7.560 13.950 1.00 90.69 183 LEU A CA 1
ATOM 1462 C C . LEU A 1 183 ? -19.026 -7.026 14.679 1.00 90.69 183 LEU A C 1
ATOM 1464 O O . LEU A 1 183 ? -19.450 -7.609 15.680 1.00 90.69 183 LEU A O 1
ATOM 1468 N N . MET A 1 184 ? -19.619 -5.938 14.178 1.00 91.50 184 MET A N 1
ATOM 1469 C CA . MET A 1 184 ? -20.875 -5.396 14.700 1.00 91.50 184 MET A CA 1
ATOM 1470 C C . MET A 1 184 ? -22.020 -6.400 14.536 1.00 91.50 184 MET A C 1
ATOM 1472 O O . MET A 1 184 ? -22.733 -6.664 15.503 1.00 91.50 184 MET A O 1
ATOM 1476 N N . ASP A 1 185 ? -22.153 -7.011 13.358 1.00 91.19 185 ASP A N 1
ATOM 1477 C CA . ASP A 1 185 ? -23.185 -8.016 13.086 1.00 91.19 185 ASP A CA 1
ATOM 1478 C C . ASP A 1 185 ? -23.060 -9.214 14.032 1.00 91.19 185 ASP A C 1
ATOM 1480 O O . ASP A 1 185 ? -24.046 -9.637 14.639 1.00 91.19 185 ASP A O 1
ATOM 1484 N N . ILE A 1 186 ? -21.839 -9.718 14.230 1.00 90.69 186 ILE A N 1
ATOM 1485 C CA . ILE A 1 186 ? -21.561 -10.802 15.182 1.00 90.69 186 ILE A CA 1
ATOM 1486 C C . ILE A 1 186 ? -21.911 -10.373 16.614 1.00 90.69 186 ILE A C 1
ATOM 1488 O O . ILE A 1 186 ? -22.516 -11.144 17.360 1.00 90.69 186 ILE A O 1
ATOM 1492 N N . SER A 1 187 ? -21.578 -9.139 17.001 1.00 86.88 187 SER A N 1
ATOM 1493 C CA . SER A 1 187 ? -21.879 -8.607 18.338 1.00 86.88 187 SER A CA 1
ATOM 1494 C C . SER A 1 187 ? -23.388 -8.490 18.587 1.00 86.88 187 SER A C 1
ATOM 1496 O O . SER A 1 187 ? -23.865 -8.847 19.666 1.00 86.88 187 SER A O 1
ATOM 1498 N N . LEU A 1 188 ? -24.156 -8.054 17.583 1.00 87.88 188 LEU A N 1
ATOM 1499 C CA . LEU A 1 188 ? -25.619 -7.992 17.640 1.00 87.88 188 LEU A CA 1
ATOM 1500 C C . LEU A 1 188 ? -26.249 -9.390 17.696 1.00 87.88 188 LEU A C 1
ATOM 1502 O O . LEU A 1 188 ? -27.171 -9.617 18.482 1.00 87.88 188 LEU A O 1
ATOM 1506 N N . GLN A 1 189 ? -25.732 -10.345 16.916 1.00 87.38 189 GLN A N 1
ATOM 1507 C CA . GLN A 1 189 ? -26.177 -11.742 16.965 1.00 87.38 189 GLN A CA 1
ATOM 1508 C C . GLN A 1 189 ? -25.930 -12.362 18.344 1.00 87.38 189 GLN A C 1
ATOM 1510 O O . GLN A 1 189 ? -26.841 -12.959 18.918 1.00 87.38 189 GLN A O 1
ATOM 1515 N N . LEU A 1 190 ? -24.735 -12.171 18.912 1.00 80.44 190 LEU A N 1
ATOM 1516 C CA . LEU A 1 190 ? -24.404 -12.602 20.274 1.00 80.44 190 LEU A CA 1
ATOM 1517 C C . LEU A 1 190 ? -25.344 -11.980 21.307 1.00 80.44 190 LEU A C 1
ATOM 1519 O O . LEU A 1 190 ? -25.852 -12.691 22.171 1.00 80.44 190 LEU A O 1
ATOM 1523 N N . SER A 1 191 ? -25.617 -10.678 21.194 1.00 82.75 191 SER A N 1
ATOM 1524 C CA . SER A 1 191 ? -26.555 -9.987 22.083 1.00 82.75 191 SER A CA 1
ATOM 1525 C C . SER A 1 191 ? -27.969 -10.576 21.999 1.00 82.75 191 SER A C 1
ATOM 1527 O O . SER A 1 191 ? -28.590 -10.799 23.036 1.00 82.75 191 SER A O 1
ATOM 1529 N N . SER A 1 192 ? -28.453 -10.895 20.796 1.00 81.38 192 SER A N 1
ATOM 1530 C CA . SER A 1 192 ? -29.756 -11.543 20.586 1.00 81.38 192 SER A CA 1
ATOM 1531 C C . SER A 1 192 ? -29.812 -12.958 21.174 1.00 81.38 192 SER A C 1
ATOM 1533 O O . SER A 1 192 ? -30.759 -13.315 21.875 1.00 81.38 192 SER A O 1
ATOM 1535 N N . VAL A 1 193 ? -28.770 -13.767 20.950 1.00 85.75 193 VAL A N 1
ATOM 1536 C CA . VAL A 1 193 ? -28.670 -15.120 21.522 1.00 85.75 193 VAL A CA 1
ATOM 1537 C C . VAL A 1 193 ? -28.653 -15.071 23.049 1.00 85.75 193 VAL A C 1
ATOM 1539 O O . VAL A 1 193 ? -29.360 -15.853 23.685 1.00 85.75 193 VAL A O 1
ATOM 1542 N N . LEU A 1 194 ? -27.895 -14.142 23.640 1.00 72.38 194 LEU A N 1
ATOM 1543 C CA . LEU A 1 194 ? -27.868 -13.942 25.090 1.00 72.38 194 LEU A CA 1
ATOM 1544 C C . LEU A 1 194 ? -29.248 -13.552 25.625 1.00 72.38 194 LEU A C 1
ATOM 1546 O O . LEU A 1 194 ? -29.704 -14.161 26.588 1.00 72.38 194 LEU A O 1
ATOM 1550 N N . HIS A 1 195 ? -29.948 -12.635 24.954 1.00 78.50 195 HIS A N 1
ATOM 1551 C CA . HIS A 1 195 ? -31.301 -12.236 25.344 1.00 78.50 195 HIS A CA 1
ATOM 1552 C C . HIS A 1 195 ? -32.292 -13.416 25.336 1.00 78.50 195 HIS A C 1
ATOM 1554 O O . HIS A 1 195 ? -33.051 -13.604 26.286 1.00 78.50 195 HIS A O 1
ATOM 1560 N N . ASN A 1 196 ? -32.242 -14.270 24.308 1.00 77.62 196 ASN A N 1
ATOM 1561 C CA . ASN A 1 196 ? -33.082 -15.471 24.232 1.00 77.62 196 ASN A CA 1
ATOM 1562 C C . ASN A 1 196 ? -32.739 -16.498 25.323 1.00 77.62 196 ASN A C 1
ATOM 1564 O O . ASN A 1 196 ? -33.631 -17.125 25.898 1.00 77.62 196 ASN A O 1
ATOM 1568 N N . LEU A 1 197 ? -31.448 -16.677 25.624 1.00 72.38 197 LEU A N 1
ATOM 1569 C CA . LEU A 1 197 ? -30.996 -17.572 26.690 1.00 72.38 197 LEU A CA 1
ATOM 1570 C C . LEU A 1 197 ? -31.461 -17.085 28.067 1.00 72.38 197 LEU A C 1
ATOM 1572 O O . LEU A 1 197 ? -31.953 -17.899 28.849 1.00 72.38 197 LEU A O 1
ATOM 1576 N N . GLU A 1 198 ? -31.367 -15.784 28.344 1.00 67.75 198 GLU A N 1
ATOM 157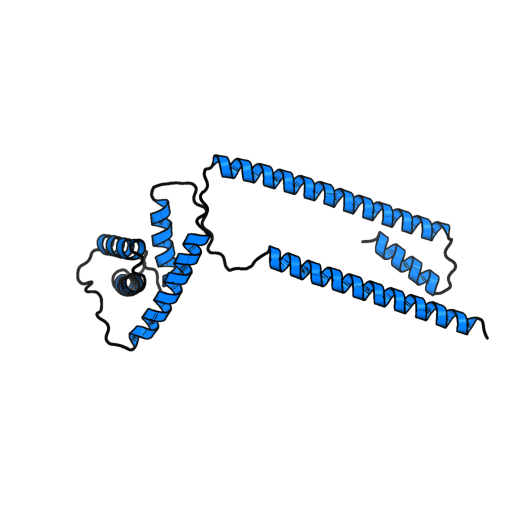7 C CA . GLU A 1 198 ? -31.872 -15.173 29.580 1.00 67.75 198 GLU A CA 1
ATOM 1578 C C . GLU A 1 198 ? -33.387 -15.364 29.724 1.00 67.75 198 GLU A C 1
ATOM 1580 O O . GLU A 1 198 ? -33.846 -15.844 30.763 1.00 67.75 198 GLU A O 1
ATOM 1585 N N . HIS A 1 199 ? -34.155 -15.114 28.657 1.00 68.75 199 HIS A N 1
ATOM 1586 C CA . HIS A 1 199 ? -35.604 -15.342 28.654 1.00 68.75 199 HIS A CA 1
ATOM 1587 C C . HIS A 1 199 ? -35.952 -16.813 28.940 1.00 68.75 199 HIS A C 1
ATOM 1589 O O . HIS A 1 199 ? -36.804 -17.117 29.775 1.00 68.75 199 HIS A O 1
ATOM 1595 N N . SER A 1 200 ? -35.231 -17.748 28.311 1.00 65.25 200 SER A N 1
ATOM 1596 C CA . SER A 1 200 ? -35.443 -19.185 28.521 1.00 65.25 200 SER A CA 1
ATOM 1597 C C . SER A 1 200 ? -35.070 -19.663 29.933 1.00 65.25 200 SER A C 1
ATOM 1599 O O . SER A 1 200 ? -35.654 -20.626 30.435 1.00 65.25 200 SER A O 1
ATOM 1601 N N . GLN A 1 201 ? -34.113 -19.009 30.604 1.00 54.12 201 GLN A N 1
ATOM 1602 C CA . GLN A 1 201 ? -33.807 -19.298 32.008 1.00 54.12 201 GLN A CA 1
ATOM 1603 C C . GLN A 1 201 ? -34.898 -18.778 32.946 1.00 54.12 201 GLN A C 1
ATOM 1605 O O . GLN A 1 201 ? -35.232 -19.463 33.914 1.00 54.12 201 GLN A O 1
ATOM 1610 N N . GLN A 1 202 ? -35.468 -17.610 32.649 1.00 56.50 202 GLN A N 1
ATOM 1611 C CA . GLN A 1 202 ? -36.505 -16.990 33.470 1.00 56.50 202 GLN A CA 1
ATOM 1612 C C . GLN A 1 202 ? -37.847 -17.736 33.398 1.00 56.50 202 GLN A C 1
ATOM 1614 O O . GLN A 1 202 ? -38.561 -17.834 34.394 1.00 56.50 202 GLN A O 1
ATOM 1619 N N . GLU A 1 203 ? -38.163 -18.354 32.258 1.00 55.78 203 GLU A N 1
ATOM 1620 C CA . GLU A 1 203 ? -39.308 -19.269 32.140 1.00 55.78 203 GLU A CA 1
ATOM 1621 C C . GLU A 1 203 ? -39.096 -20.569 32.931 1.00 55.78 203 GLU A C 1
ATOM 1623 O O . GLU A 1 203 ? -39.997 -21.032 33.633 1.00 55.78 203 GLU A O 1
ATOM 1628 N N . ARG A 1 204 ? -37.886 -21.148 32.888 1.00 50.22 204 ARG A N 1
ATOM 1629 C CA . ARG A 1 204 ? -37.563 -22.378 33.637 1.00 50.22 204 ARG A CA 1
ATOM 1630 C C . ARG A 1 204 ? -37.562 -22.170 35.151 1.00 50.22 204 ARG A C 1
ATOM 1632 O O . ARG A 1 204 ? -37.956 -23.078 35.884 1.00 50.22 204 ARG A O 1
ATOM 1639 N N . SER A 1 205 ? -37.128 -21.006 35.637 1.00 47.97 205 SER A N 1
ATOM 1640 C CA . SER A 1 205 ? -37.178 -20.686 37.067 1.00 47.97 205 SER A CA 1
ATOM 1641 C C . SER A 1 205 ? -38.620 -20.505 37.553 1.00 47.97 205 SER A C 1
ATOM 1643 O O . SER A 1 205 ? -38.967 -21.049 38.607 1.00 47.97 205 SER A O 1
ATOM 1645 N N . HIS A 1 206 ? -39.486 -19.862 36.762 1.00 51.34 206 HIS A N 1
ATOM 1646 C CA . HIS A 1 206 ? -40.921 -19.764 37.050 1.00 51.34 206 HIS A CA 1
ATOM 1647 C C . HIS A 1 206 ? -41.600 -21.140 37.139 1.00 51.34 206 HIS A C 1
ATOM 1649 O O . HIS A 1 206 ? -42.305 -21.410 38.112 1.00 51.34 206 HIS A O 1
ATOM 1655 N N . ASP A 1 207 ? -41.329 -22.035 36.186 1.00 52.06 207 ASP A N 1
ATOM 1656 C CA . ASP A 1 207 ? -41.929 -23.378 36.148 1.00 52.06 207 ASP A CA 1
ATOM 1657 C C . ASP A 1 207 ? -41.429 -24.272 37.308 1.00 52.06 207 ASP A C 1
ATOM 1659 O O . ASP A 1 207 ? -42.181 -25.030 37.926 1.00 52.06 207 ASP A O 1
ATOM 1663 N N . SER A 1 208 ? -40.157 -24.120 37.702 1.00 47.88 208 SER A N 1
ATOM 1664 C CA . SER A 1 208 ? -39.594 -24.811 38.873 1.00 47.88 208 SER A CA 1
ATOM 1665 C C . SER A 1 208 ? -40.139 -24.304 40.217 1.00 47.88 208 SER A C 1
ATOM 1667 O O . SER A 1 208 ? -40.223 -25.074 41.177 1.00 47.88 208 SER A O 1
ATOM 1669 N N . SER A 1 209 ? -40.533 -23.029 40.280 1.00 49.28 209 SER A N 1
ATOM 1670 C CA . SER A 1 209 ? -41.113 -22.408 41.476 1.00 49.28 209 SER A CA 1
ATOM 1671 C C . SER A 1 209 ? -42.562 -22.852 41.666 1.00 49.28 209 SER A C 1
ATOM 1673 O O . SER A 1 209 ? -42.953 -23.197 42.779 1.00 49.28 209 SER A O 1
ATOM 1675 N N . PHE A 1 210 ? -43.318 -22.953 40.567 1.00 47.56 210 PHE A N 1
ATOM 1676 C CA . PHE A 1 210 ? -44.699 -23.438 40.570 1.00 47.56 210 PHE A CA 1
ATOM 1677 C C . PHE A 1 210 ? -44.803 -24.890 41.066 1.00 47.56 210 PHE A C 1
ATOM 1679 O O . PHE A 1 210 ? -45.667 -25.218 41.877 1.00 47.56 210 PHE A O 1
ATOM 1686 N N . ARG A 1 211 ? -43.850 -25.749 40.678 1.00 45.69 211 ARG A N 1
ATOM 1687 C CA . ARG A 1 211 ? -43.792 -27.149 41.139 1.00 45.69 211 ARG A CA 1
ATOM 1688 C C . ARG A 1 211 ? -43.400 -27.329 42.609 1.00 45.69 211 ARG A C 1
ATOM 1690 O O . ARG A 1 211 ? -43.673 -28.386 43.165 1.00 45.69 211 ARG A O 1
ATOM 1697 N N . ARG A 1 212 ? -42.743 -26.351 43.246 1.00 46.44 212 ARG A N 1
ATOM 1698 C CA . ARG A 1 212 ? -42.424 -26.413 44.689 1.00 46.44 212 ARG A CA 1
ATOM 1699 C C . ARG A 1 212 ? -43.581 -25.957 45.577 1.00 46.44 212 ARG A C 1
ATOM 1701 O O . ARG A 1 212 ? -43.616 -26.358 46.731 1.00 46.44 212 ARG A O 1
ATOM 1708 N N . SER A 1 213 ? -44.502 -25.143 45.062 1.00 49.03 213 SER A N 1
ATOM 1709 C CA . SER A 1 213 ? -45.685 -24.669 45.798 1.00 49.03 213 SER A CA 1
ATOM 1710 C C . SER A 1 213 ? -46.853 -25.663 45.836 1.00 49.03 213 SER A C 1
ATOM 1712 O O . SER A 1 213 ? -47.803 -25.442 46.579 1.00 49.03 213 SER A O 1
ATOM 1714 N N . GLU A 1 214 ? -46.799 -26.740 45.049 1.00 46.28 214 GLU A N 1
ATOM 1715 C CA . GLU A 1 214 ? -47.853 -27.768 44.971 1.00 46.28 214 GLU A CA 1
ATOM 1716 C C . GLU A 1 214 ? -47.564 -29.032 45.812 1.00 46.28 214 GLU A C 1
ATOM 1718 O O . GLU A 1 214 ? -48.333 -29.991 45.744 1.00 46.28 214 GLU A O 1
ATOM 1723 N N . CYS A 1 215 ? -46.494 -29.036 46.618 1.00 39.69 215 CYS A N 1
ATOM 1724 C CA . CYS A 1 215 ? -46.129 -30.133 47.527 1.00 39.69 215 CYS A CA 1
ATOM 1725 C C . CYS A 1 215 ? -46.252 -29.731 49.000 1.00 39.69 215 CYS A C 1
ATOM 1727 O O . CYS A 1 215 ? -45.776 -28.628 49.350 1.00 39.69 215 CYS A O 1
#